Protein AF-A0A834NJ31-F1 (afdb_monomer_lite)

Foldseek 3Di:
DPQQDDDPVLLVVLLVVQLVLLVLLVVLLVQLVVCVVVVDQDPQLGDPVNLVSLLVNLVVLLLCVLPVSSQPVHRQNPPDHDDDDDGSLQSLQSNLQSLVPGPADLVQKDFPVRCPPVVVQKDWQDDPSCVVCPPVVSNPRDPDGIIIGGPPDDSSSVNSSVSSVSSNCSNPPVQCPDPPHQWDWDQDPVRDTGIGGPNPRVPPDDPDDDPPPPPPPPPPPDDDDDDDDDDDDDDDDDDDDDDDDPPPDDPPVVVVVVVVVVVVVVVVVVVVVVVVVVVVVVD

InterPro domains:
  IPR011990 Tetratricopeptide-like helical domain superfamily [SSF48452] (51-181)
  IPR018834 DNA/RNA-binding domain, Est1-type [PF10373] (48-141)
  IPR045153 Est1/Ebs1-like [PTHR15696] (3-276)

Sequence (283 aa):
MEQGYRSEVQERALIVSLQMFSLILERGVSLLKTQLDCGEEPRLVVGEDMQVLLPAIKIWCDWMLCHSTVWNPPPSCTDYRVGPPGDAWSRLATMANLLDKLNYTRTVLIQAKDAEGREDELELVKLPEDTTLAGFTPLMSNPQDPCYVEKTEDMDIAQVCLRISKVLFFGQVFLCGLETPVLKLQKNEMGMSEYVSVVEASSISSPSSPPEQSDSELLVESYSEDEDGPVSTMKRLPSSNDVFDDNGAPLALGEIRSLIERKEELERKQRKQDRHRQRVQVS

Secondary structure (DSSP, 8-state):
--TT---HHHHHHHHHHHHHHHHHHHHHHHHHHHHHHH----TTSS-HHHHHHHHHHHHHHHHHHHTHHHHSS----SS---SSS--HHHHHHHHHHHHHTS---GGG-EEHHHHTT-GGGEEE---HHHHHTTT-GGGTTS-PPPEEEETTS-HHHHHHHHHHHHHHIIIIIIHHHSSS-SEEEEE-TTS-EEEEE-S----------S-----------------------------------TT-----HHHHHHHHHHHHHHHHHHHHHHHHHHHHTT-

Radius of gyration: 31.13 Å; chains: 1; bounding box: 70×56×96 Å

Structure (mmCIF, N/CA/C/O backbone):
data_AF-A0A834NJ31-F1
#
_entry.id   AF-A0A834NJ31-F1
#
loop_
_atom_site.group_PDB
_atom_site.id
_atom_site.type_symbol
_atom_site.label_atom_id
_atom_site.label_alt_id
_atom_site.label_comp_id
_atom_site.label_asym_id
_atom_site.label_entity_id
_atom_site.label_seq_id
_atom_site.pdbx_PDB_ins_code
_atom_site.Cartn_x
_atom_site.Cartn_y
_atom_site.Cartn_z
_atom_site.occupancy
_atom_site.B_iso_or_equiv
_atom_site.auth_seq_id
_atom_site.auth_comp_id
_atom_site.auth_asym_id
_atom_site.auth_atom_id
_atom_site.pdbx_PDB_model_num
ATOM 1 N N . MET A 1 1 ? 27.637 -16.104 -10.830 1.00 42.56 1 MET A N 1
ATOM 2 C CA . MET A 1 1 ? 26.643 -15.094 -11.241 1.00 42.56 1 MET A CA 1
ATOM 3 C C . MET A 1 1 ? 26.908 -13.873 -10.399 1.00 42.56 1 MET A C 1
ATOM 5 O O . MET A 1 1 ? 26.953 -14.016 -9.184 1.00 42.56 1 MET A O 1
ATOM 9 N N . GLU A 1 2 ? 27.177 -12.731 -11.020 1.00 35.88 2 GLU A N 1
ATOM 10 C CA . GLU A 1 2 ? 27.253 -11.464 -10.292 1.00 35.88 2 GLU A CA 1
ATOM 11 C C . GLU A 1 2 ? 25.887 -11.176 -9.652 1.00 35.88 2 GLU A C 1
ATOM 13 O O . GLU A 1 2 ? 24.844 -11.410 -10.269 1.00 35.88 2 GLU A O 1
ATOM 18 N N . GLN A 1 3 ? 25.890 -10.734 -8.394 1.00 44.41 3 GLN A N 1
ATOM 19 C CA . GLN A 1 3 ? 24.687 -10.254 -7.718 1.00 44.41 3 GLN A CA 1
ATOM 20 C C . GLN A 1 3 ? 24.138 -9.056 -8.507 1.00 44.41 3 GLN A C 1
ATOM 22 O O . GLN A 1 3 ? 24.850 -8.075 -8.687 1.00 44.41 3 GLN A O 1
ATOM 27 N N . GLY A 1 4 ? 22.897 -9.146 -8.996 1.00 59.16 4 GLY A N 1
ATOM 28 C CA . GLY A 1 4 ? 22.189 -8.009 -9.603 1.00 59.16 4 GLY A CA 1
ATOM 29 C C . GLY A 1 4 ? 21.731 -8.173 -11.055 1.00 59.16 4 GLY A C 1
ATOM 30 O O . GLY A 1 4 ? 20.982 -7.325 -11.532 1.00 59.16 4 GLY A O 1
ATOM 31 N N . TYR A 1 5 ? 22.094 -9.249 -11.764 1.00 69.75 5 TYR A N 1
ATOM 32 C CA . TYR A 1 5 ? 21.564 -9.484 -13.115 1.00 69.75 5 TYR A CA 1
ATOM 33 C C . TYR A 1 5 ? 20.234 -10.244 -13.078 1.00 69.75 5 TYR A C 1
ATOM 35 O O . TYR A 1 5 ? 20.187 -11.433 -12.758 1.00 69.75 5 TYR A O 1
ATOM 43 N N . ARG A 1 6 ? 19.147 -9.553 -13.442 1.00 86.88 6 ARG A N 1
ATOM 44 C CA . ARG A 1 6 ? 17.842 -10.163 -13.728 1.00 86.88 6 ARG A CA 1
ATOM 45 C C . ARG A 1 6 ? 17.875 -10.833 -15.097 1.00 86.88 6 ARG A C 1
ATOM 47 O O . ARG A 1 6 ? 18.405 -10.276 -16.056 1.00 86.88 6 ARG A O 1
ATOM 54 N N . SER A 1 7 ? 17.286 -12.024 -15.200 1.00 89.94 7 SER A N 1
ATOM 55 C CA . SER A 1 7 ? 17.027 -12.612 -16.520 1.00 89.94 7 SER A CA 1
ATOM 56 C C . SER A 1 7 ? 15.980 -11.784 -17.266 1.00 89.94 7 SER A C 1
ATOM 58 O O . SER A 1 7 ? 15.123 -11.163 -16.643 1.00 89.94 7 SER A O 1
ATOM 60 N N . GLU A 1 8 ? 15.982 -11.822 -18.596 1.00 87.38 8 GLU A N 1
ATOM 61 C CA . GLU A 1 8 ? 14.981 -11.108 -19.398 1.00 87.38 8 GLU A CA 1
ATOM 62 C C . GLU A 1 8 ? 13.540 -11.532 -19.058 1.00 87.38 8 GLU A C 1
ATOM 64 O O . GLU A 1 8 ? 12.625 -10.711 -19.028 1.00 87.38 8 GLU A O 1
ATOM 69 N N . VAL A 1 9 ? 13.331 -12.813 -18.742 1.00 90.19 9 VAL A N 1
ATOM 70 C CA . VAL A 1 9 ? 12.020 -13.324 -18.317 1.00 90.19 9 VAL A CA 1
ATOM 71 C C . VAL A 1 9 ? 11.613 -12.725 -16.972 1.00 90.19 9 VAL A C 1
ATOM 73 O O . VAL A 1 9 ? 10.469 -12.308 -16.811 1.00 90.19 9 VAL A O 1
ATOM 76 N N . GLN A 1 10 ? 12.544 -12.651 -16.019 1.00 90.25 10 GLN A N 1
ATOM 77 C CA . GLN A 1 10 ? 12.306 -12.035 -14.714 1.00 90.25 10 GLN A CA 1
ATOM 78 C C . GLN A 1 10 ? 12.028 -10.534 -14.850 1.00 90.25 10 GLN A C 1
ATOM 80 O O . GLN A 1 10 ? 11.102 -10.033 -14.220 1.00 90.25 10 GLN A O 1
ATOM 85 N N . GLU A 1 11 ? 12.774 -9.841 -15.711 1.00 89.38 11 GLU A N 1
ATOM 86 C CA . GLU A 1 11 ? 12.563 -8.428 -16.024 1.00 89.38 11 GLU A CA 1
ATOM 87 C C . GLU A 1 11 ? 11.145 -8.187 -16.545 1.00 89.38 11 GLU A C 1
ATOM 89 O O . GLU A 1 11 ? 10.385 -7.405 -15.977 1.00 89.38 11 GLU A O 1
ATOM 94 N N . ARG A 1 12 ? 10.739 -8.936 -17.575 1.00 88.31 12 ARG A N 1
ATOM 95 C CA . ARG A 1 12 ? 9.405 -8.820 -18.176 1.00 88.31 12 ARG A CA 1
ATOM 96 C C . ARG A 1 12 ? 8.294 -9.189 -17.194 1.00 88.31 12 ARG A C 1
ATOM 98 O O . ARG A 1 12 ? 7.264 -8.520 -17.168 1.00 88.31 12 ARG A O 1
ATOM 105 N N . ALA A 1 13 ? 8.497 -10.218 -16.369 1.00 91.44 13 ALA A N 1
ATOM 106 C CA . ALA A 1 13 ? 7.535 -10.603 -15.341 1.00 91.44 13 ALA A CA 1
ATOM 107 C C . ALA A 1 13 ? 7.331 -9.479 -14.315 1.00 91.44 13 ALA A C 1
ATOM 109 O O . ALA A 1 13 ? 6.187 -9.168 -13.976 1.00 91.44 13 ALA A O 1
ATOM 110 N N . LEU A 1 14 ? 8.411 -8.827 -13.872 1.00 92.00 14 LEU A N 1
ATOM 111 C CA . LEU A 1 14 ? 8.327 -7.672 -12.977 1.00 92.00 14 LEU A CA 1
ATOM 112 C C . LEU A 1 14 ? 7.610 -6.501 -13.642 1.00 92.00 14 LEU A C 1
ATOM 114 O O . LEU A 1 14 ? 6.724 -5.920 -13.023 1.00 92.00 14 LEU A O 1
ATOM 118 N N . ILE A 1 15 ? 7.932 -6.195 -14.901 1.00 89.69 15 ILE A N 1
ATOM 119 C CA . ILE A 1 15 ? 7.280 -5.118 -15.657 1.00 89.69 15 ILE A CA 1
ATOM 120 C C . ILE A 1 15 ? 5.769 -5.347 -15.717 1.00 89.69 15 ILE A C 1
ATOM 122 O O . ILE A 1 15 ? 5.006 -4.486 -15.289 1.00 89.69 15 ILE A O 1
ATOM 126 N N . VAL A 1 16 ? 5.319 -6.514 -16.188 1.00 90.19 16 VAL A N 1
ATOM 127 C CA . VAL A 1 16 ? 3.882 -6.824 -16.301 1.00 90.19 16 VAL A CA 1
ATOM 128 C C . VAL A 1 16 ? 3.194 -6.748 -14.938 1.00 90.19 16 VAL A C 1
ATOM 130 O O . VAL A 1 16 ? 2.124 -6.154 -14.812 1.00 90.19 16 VAL A O 1
ATOM 133 N N . SER A 1 17 ? 3.828 -7.293 -13.901 1.00 93.00 17 SER A N 1
ATOM 134 C CA . SER A 1 17 ? 3.259 -7.311 -12.554 1.00 93.00 17 SER A CA 1
ATOM 135 C C . SER A 1 17 ? 3.150 -5.902 -11.955 1.00 93.00 17 SER A C 1
ATOM 137 O O . SER A 1 17 ? 2.119 -5.555 -11.380 1.00 93.00 17 SER A O 1
ATOM 139 N N . LEU A 1 18 ? 4.158 -5.049 -12.164 1.00 92.44 18 LEU A N 1
ATOM 140 C CA . LEU A 1 18 ? 4.125 -3.645 -11.752 1.00 92.44 18 LEU A CA 1
ATOM 141 C C . LEU A 1 18 ? 3.127 -2.819 -12.568 1.00 92.44 18 LEU A C 1
ATOM 143 O O . LEU A 1 18 ? 2.535 -1.896 -12.019 1.00 92.44 18 LEU A O 1
ATOM 147 N N . GLN A 1 19 ? 2.886 -3.146 -13.842 1.00 90.25 19 GLN A N 1
ATOM 148 C CA . GLN A 1 19 ? 1.814 -2.515 -14.623 1.00 90.25 19 GLN A CA 1
ATOM 149 C C . GLN A 1 19 ? 0.437 -2.870 -14.047 1.00 90.25 19 GLN A C 1
ATOM 151 O O . GLN A 1 19 ? -0.397 -1.987 -13.859 1.00 90.25 19 GLN A O 1
ATOM 156 N N . MET A 1 20 ? 0.205 -4.134 -13.680 1.00 93.25 20 MET A N 1
ATOM 157 C CA . MET A 1 20 ? -1.037 -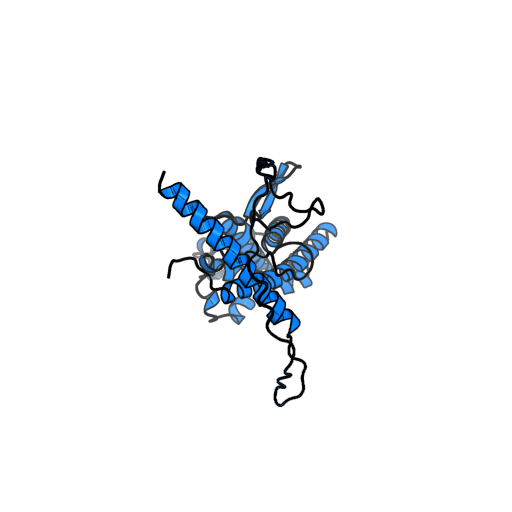4.531 -13.006 1.00 93.25 20 MET A CA 1
ATOM 158 C C . MET A 1 20 ? -1.203 -3.816 -11.662 1.00 93.25 20 MET A C 1
ATOM 160 O O . MET A 1 20 ? -2.274 -3.287 -11.368 1.00 93.25 20 MET A O 1
ATOM 164 N N . PHE A 1 21 ? -0.135 -3.744 -10.865 1.00 95.69 21 PHE A N 1
ATOM 165 C CA . PHE A 1 21 ? -0.148 -3.009 -9.604 1.00 95.69 21 PHE A CA 1
ATOM 166 C C . PHE A 1 21 ? -0.400 -1.507 -9.811 1.00 95.69 21 PHE A C 1
ATOM 168 O O . PHE A 1 21 ? -1.207 -0.913 -9.098 1.00 95.69 21 PHE A O 1
ATOM 175 N N . SER A 1 22 ? 0.205 -0.910 -10.841 1.00 94.00 22 SER A N 1
ATOM 176 C CA . SER A 1 22 ? -0.008 0.483 -11.250 1.00 94.00 22 SER A CA 1
ATOM 177 C C . SER A 1 22 ? -1.487 0.786 -11.511 1.00 94.00 22 SER A C 1
ATOM 179 O O . SER A 1 22 ? -1.981 1.812 -11.050 1.00 94.00 22 SER A O 1
ATOM 181 N N . LEU A 1 23 ? -2.228 -0.121 -12.158 1.00 94.56 23 LEU A N 1
ATOM 182 C CA . LEU A 1 23 ? -3.672 0.037 -12.395 1.00 94.56 23 LEU A CA 1
ATOM 183 C C . LEU A 1 23 ? -4.500 -0.032 -11.101 1.00 94.56 23 LEU A C 1
ATOM 185 O O . LEU A 1 23 ? -5.471 0.709 -10.938 1.00 94.56 23 LEU A O 1
ATOM 189 N N . ILE A 1 24 ? -4.117 -0.894 -10.156 1.00 97.06 24 ILE A N 1
ATOM 190 C CA . ILE A 1 24 ? -4.770 -0.963 -8.838 1.00 97.06 24 ILE A CA 1
ATOM 191 C C . ILE A 1 24 ? -4.544 0.354 -8.080 1.00 97.06 24 ILE A C 1
ATOM 193 O O . ILE A 1 24 ? -5.488 0.941 -7.546 1.00 97.06 24 ILE A O 1
ATOM 197 N N . LEU A 1 25 ? -3.304 0.853 -8.084 1.00 97.38 25 LEU A N 1
ATOM 198 C CA . LEU A 1 25 ? -2.942 2.131 -7.471 1.00 97.38 25 LEU A CA 1
ATOM 199 C C . LEU A 1 25 ? -3.652 3.303 -8.142 1.00 97.38 25 LEU A C 1
ATOM 201 O O . LEU A 1 25 ? -4.108 4.208 -7.453 1.00 97.38 25 LEU A O 1
ATOM 205 N N . GLU A 1 26 ? -3.778 3.288 -9.468 1.00 95.88 26 GLU A N 1
ATOM 206 C CA . GLU A 1 26 ? -4.529 4.288 -10.220 1.00 95.88 26 GLU A CA 1
ATOM 207 C C . GLU A 1 26 ? -5.953 4.427 -9.701 1.00 95.88 26 GLU A C 1
ATOM 209 O O . GLU A 1 26 ? -6.388 5.529 -9.346 1.00 95.88 26 GLU A O 1
ATOM 214 N N . ARG A 1 27 ? -6.672 3.302 -9.645 1.00 97.25 27 ARG A N 1
ATOM 215 C CA . ARG A 1 27 ? -8.052 3.298 -9.179 1.00 97.25 27 ARG A CA 1
ATOM 216 C C . ARG A 1 27 ? -8.123 3.749 -7.725 1.00 97.25 27 ARG A C 1
ATOM 218 O O . ARG A 1 27 ? -8.963 4.587 -7.408 1.00 97.25 27 ARG A O 1
ATOM 225 N N . GLY A 1 28 ? -7.221 3.268 -6.871 1.00 97.81 28 GLY A N 1
ATOM 226 C CA . GLY A 1 28 ? -7.170 3.682 -5.470 1.00 97.81 28 GLY A CA 1
ATOM 227 C C . GLY A 1 28 ? -6.902 5.181 -5.291 1.00 97.81 28 GLY A C 1
ATOM 228 O O . GLY A 1 28 ? -7.585 5.844 -4.518 1.00 97.81 28 GLY A O 1
ATOM 229 N N . VAL A 1 29 ? -5.980 5.759 -6.066 1.00 97.62 29 VAL A N 1
ATOM 230 C CA . VAL A 1 29 ? -5.717 7.209 -6.080 1.00 97.62 29 VAL A CA 1
ATOM 231 C C . VAL A 1 29 ? -6.959 7.987 -6.513 1.00 97.62 29 VAL A C 1
ATOM 233 O O . VAL A 1 29 ? -7.293 8.992 -5.890 1.00 97.62 29 VAL A O 1
ATOM 236 N N . SER A 1 30 ? -7.655 7.539 -7.561 1.00 97.06 30 SER A N 1
ATOM 237 C CA . SER A 1 30 ? -8.891 8.179 -8.029 1.00 97.06 30 SER A CA 1
ATOM 238 C C . SER A 1 30 ? -9.990 8.164 -6.961 1.00 97.06 30 SER A C 1
ATOM 240 O O . SER A 1 30 ? -10.644 9.187 -6.749 1.00 97.06 30 SER A O 1
ATOM 242 N N . LEU A 1 31 ? -10.159 7.041 -6.260 1.00 97.06 31 LEU A N 1
ATOM 243 C CA . LEU A 1 31 ? -11.126 6.898 -5.170 1.00 97.06 31 LEU A CA 1
ATOM 244 C C . LEU A 1 31 ? -10.800 7.826 -3.995 1.00 97.06 31 LEU A C 1
ATOM 246 O O . LEU A 1 31 ? -11.674 8.557 -3.537 1.00 97.06 31 LEU A O 1
ATOM 250 N N . LEU A 1 32 ? -9.539 7.853 -3.555 1.00 96.44 32 LEU A N 1
ATOM 251 C CA . LEU A 1 32 ? -9.096 8.702 -2.445 1.00 96.44 32 LEU A CA 1
ATOM 252 C C . LEU A 1 32 ? -9.226 10.195 -2.761 1.00 96.44 32 LEU A C 1
ATOM 254 O O . LEU A 1 32 ? -9.640 10.962 -1.897 1.00 96.44 32 LEU A O 1
ATOM 258 N N . LYS A 1 33 ? -8.907 10.612 -3.995 1.00 96.19 33 LYS A N 1
ATOM 259 C CA . LYS A 1 33 ? -9.139 11.995 -4.444 1.00 96.19 33 LYS A CA 1
ATOM 260 C C . LYS A 1 33 ? -10.619 12.349 -4.374 1.00 96.19 33 LYS A C 1
ATOM 262 O O . LYS A 1 33 ? -10.967 13.330 -3.737 1.00 96.19 33 LYS A O 1
ATOM 267 N N . THR A 1 34 ? -11.474 11.501 -4.948 1.00 95.56 34 THR A N 1
ATOM 268 C CA . THR A 1 34 ? -12.930 11.711 -4.935 1.00 95.56 34 THR A CA 1
ATOM 269 C C . THR A 1 34 ? -13.452 11.848 -3.505 1.00 95.56 34 THR A C 1
ATOM 271 O O . THR A 1 34 ? -14.193 12.776 -3.215 1.00 95.56 34 THR A O 1
ATOM 274 N N . GLN A 1 35 ? -13.018 10.974 -2.593 1.00 94.19 35 GLN A N 1
ATOM 275 C CA . GLN A 1 35 ? -13.402 11.038 -1.183 1.00 94.19 35 GLN A CA 1
ATOM 276 C C . GLN A 1 35 ? -12.982 12.363 -0.525 1.00 94.19 35 GLN A C 1
ATOM 278 O O . GLN A 1 35 ? -13.800 13.012 0.123 1.00 94.19 35 GLN A O 1
ATOM 283 N N . LEU A 1 36 ? -11.722 12.773 -0.702 1.00 93.38 36 LEU A N 1
ATOM 284 C CA . LEU A 1 36 ? -11.204 14.017 -0.126 1.00 93.38 36 LEU A CA 1
ATOM 285 C C . LEU A 1 36 ? -11.877 15.265 -0.719 1.00 93.38 36 LEU A C 1
ATOM 287 O O . LEU A 1 36 ? -12.075 16.239 0.002 1.00 93.38 36 LEU A O 1
ATOM 291 N N . ASP A 1 37 ? -12.255 15.225 -1.998 1.00 93.69 37 ASP A N 1
ATOM 292 C CA . ASP A 1 37 ? -12.930 16.330 -2.684 1.00 93.69 37 ASP A CA 1
ATOM 293 C C . ASP A 1 37 ? -14.419 16.431 -2.297 1.00 93.69 37 ASP A C 1
ATOM 295 O O . ASP A 1 37 ? -14.951 17.534 -2.168 1.00 93.69 37 ASP A O 1
ATOM 299 N N . CYS A 1 38 ? -15.102 15.296 -2.094 1.00 89.00 38 CYS A N 1
ATOM 300 C CA . CYS A 1 38 ? -16.508 15.255 -1.679 1.00 89.00 38 CYS A CA 1
ATOM 301 C C . CYS A 1 38 ? -16.713 15.665 -0.212 1.00 89.00 38 CYS A C 1
ATOM 303 O O . CYS A 1 38 ? -17.805 16.103 0.145 1.00 89.00 38 CYS A O 1
ATOM 305 N N . GLY A 1 39 ? -15.690 15.519 0.638 1.00 78.44 39 GLY A N 1
ATOM 306 C CA . GLY A 1 39 ? -15.751 15.867 2.062 1.00 78.44 39 GLY A CA 1
ATOM 307 C C . GLY A 1 39 ? -16.654 14.957 2.905 1.00 78.44 39 GLY A C 1
ATOM 308 O O . GLY A 1 39 ? -16.861 15.231 4.085 1.00 78.44 39 GLY A O 1
ATOM 309 N N . GLU A 1 40 ? -17.193 13.884 2.323 1.00 79.00 40 GLU A N 1
ATOM 310 C CA . GLU A 1 40 ? -17.939 12.860 3.051 1.00 79.00 40 GLU A CA 1
ATOM 311 C C . GLU A 1 40 ? -16.961 11.950 3.800 1.00 79.00 40 GLU A C 1
ATOM 313 O O . GLU A 1 40 ? -16.047 11.380 3.200 1.00 79.00 40 GLU A O 1
ATOM 318 N N . GLU A 1 41 ? -17.155 11.800 5.113 1.00 81.06 41 GLU A N 1
ATOM 319 C CA . GLU A 1 41 ? -16.367 10.873 5.927 1.00 81.06 41 GLU A CA 1
ATOM 320 C C . GLU A 1 41 ? -16.965 9.459 5.832 1.00 81.06 41 GLU A C 1
ATOM 322 O O . GLU A 1 41 ? -18.092 9.230 6.287 1.00 81.06 41 GLU A O 1
ATOM 327 N N . PRO A 1 42 ? -16.249 8.482 5.245 1.00 86.69 42 PRO A N 1
ATOM 328 C CA . PRO A 1 42 ? -16.737 7.114 5.179 1.00 86.69 42 PRO A CA 1
ATOM 329 C C . PRO A 1 42 ? -16.780 6.480 6.564 1.00 86.69 42 PRO A C 1
ATOM 331 O O . PRO A 1 42 ? -15.930 6.742 7.414 1.00 86.69 42 PRO A O 1
ATOM 334 N N . ARG A 1 43 ? -17.700 5.528 6.748 1.00 87.12 43 ARG A N 1
ATOM 335 C CA . ARG A 1 43 ? -17.840 4.778 8.005 1.00 87.12 43 ARG A CA 1
ATOM 336 C C . ARG A 1 43 ? -16.538 4.103 8.461 1.00 87.12 43 ARG A C 1
ATOM 338 O O . ARG A 1 43 ? -16.261 4.078 9.652 1.00 87.12 43 ARG A O 1
ATOM 345 N N . LEU A 1 44 ? -15.775 3.530 7.529 1.00 88.75 44 LEU A N 1
ATOM 346 C CA . LEU A 1 44 ? -14.566 2.745 7.807 1.00 88.75 44 LEU A CA 1
ATOM 347 C C . LEU A 1 44 ? -13.314 3.433 7.246 1.00 88.75 44 LEU A C 1
ATOM 349 O O . LEU A 1 44 ? -12.517 2.791 6.568 1.00 88.75 44 LEU A O 1
ATOM 353 N N . VAL A 1 45 ? -13.158 4.742 7.488 1.00 92.44 45 VAL A N 1
ATOM 354 C CA . VAL A 1 45 ? -12.019 5.599 7.071 1.00 92.44 45 VAL A CA 1
ATOM 355 C C . VAL A 1 45 ? -11.910 5.842 5.560 1.00 92.44 45 VAL A C 1
ATOM 357 O O . VAL A 1 45 ? -11.683 6.970 5.121 1.00 92.44 45 VAL A O 1
ATOM 360 N N . VAL A 1 46 ? -12.078 4.802 4.749 1.00 94.62 46 VAL A N 1
ATOM 361 C CA . VAL A 1 46 ? -12.101 4.855 3.287 1.00 94.62 46 VAL A CA 1
ATOM 362 C C . VAL A 1 46 ? -13.415 4.295 2.737 1.00 94.62 46 VAL A C 1
ATOM 364 O O . VAL A 1 46 ? -14.073 3.466 3.371 1.00 94.62 46 VAL A O 1
ATOM 367 N N . GLY A 1 47 ? -13.805 4.743 1.542 1.00 94.44 47 GLY A N 1
ATOM 368 C CA . GLY A 1 47 ? -14.991 4.233 0.844 1.00 94.44 47 GLY A CA 1
ATOM 369 C C . GLY A 1 47 ? -14.915 2.735 0.512 1.00 94.44 47 GLY A C 1
ATOM 370 O O . GLY A 1 47 ? -13.828 2.163 0.425 1.00 94.44 47 GLY A O 1
ATOM 371 N N . GLU A 1 48 ? -16.071 2.103 0.295 1.00 95.25 48 GLU A N 1
ATOM 372 C CA . GLU A 1 48 ? -16.212 0.648 0.091 1.00 95.25 48 GLU A CA 1
ATOM 373 C C . GLU A 1 48 ? -15.318 0.109 -1.037 1.00 95.25 48 GLU A C 1
ATOM 375 O O . GLU A 1 48 ? -14.563 -0.839 -0.831 1.00 95.25 48 GLU A O 1
ATOM 380 N N . ASP A 1 49 ? -15.307 0.768 -2.200 1.00 97.00 49 ASP A N 1
ATOM 381 C CA . ASP A 1 49 ? -14.437 0.396 -3.324 1.00 97.00 49 ASP A CA 1
ATOM 382 C C . ASP A 1 49 ? -12.950 0.388 -2.931 1.00 97.00 49 ASP A C 1
ATOM 384 O O . ASP A 1 49 ? -12.183 -0.472 -3.364 1.00 97.00 49 ASP A O 1
ATOM 388 N N . MET A 1 50 ? -12.517 1.342 -2.102 1.00 96.75 50 MET A N 1
ATOM 389 C CA . MET A 1 50 ? -11.124 1.422 -1.666 1.00 96.75 50 MET A CA 1
ATOM 390 C C . MET A 1 50 ? -10.801 0.317 -0.654 1.00 96.75 50 MET A C 1
ATOM 392 O O . MET A 1 50 ? -9.699 -0.232 -0.687 1.00 96.75 50 MET A O 1
ATOM 396 N N . GLN A 1 51 ? -11.760 -0.065 0.196 1.00 96.31 51 GLN A N 1
ATOM 397 C CA . GLN A 1 51 ? -11.609 -1.201 1.112 1.00 96.31 51 GLN A CA 1
ATOM 398 C C . GLN A 1 51 ? -11.380 -2.516 0.359 1.00 96.31 51 GLN A C 1
ATOM 400 O O . GLN A 1 51 ? -10.624 -3.358 0.836 1.00 96.31 51 GLN A O 1
ATOM 405 N N . VAL A 1 52 ? -11.958 -2.675 -0.838 1.00 97.56 52 VAL A N 1
ATOM 406 C CA . VAL A 1 52 ? -11.718 -3.846 -1.700 1.00 97.56 52 VAL A CA 1
ATOM 407 C C . VAL A 1 52 ? -10.290 -3.860 -2.262 1.00 97.56 52 VAL A C 1
ATOM 409 O O . VAL A 1 52 ? -9.692 -4.926 -2.402 1.00 97.56 52 VAL A O 1
ATOM 412 N N . LEU A 1 53 ? -9.714 -2.693 -2.573 1.00 98.38 53 LEU A N 1
ATOM 413 C CA . LEU A 1 53 ? -8.378 -2.593 -3.181 1.00 98.38 53 LEU A CA 1
ATOM 414 C C . LEU A 1 53 ? -7.232 -2.621 -2.161 1.00 98.38 53 LEU A C 1
ATOM 416 O O . LEU A 1 53 ? -6.150 -3.123 -2.474 1.00 98.38 53 LEU A O 1
ATOM 420 N N . LEU A 1 54 ? -7.449 -2.089 -0.953 1.00 97.88 54 LEU A N 1
ATOM 421 C CA . LEU A 1 54 ? -6.419 -1.972 0.086 1.00 97.88 54 LEU A CA 1
ATOM 422 C C . LEU A 1 54 ? -5.698 -3.293 0.413 1.00 97.88 54 LEU A C 1
ATOM 424 O O . LEU A 1 54 ? -4.469 -3.253 0.490 1.00 97.88 54 LEU A O 1
ATOM 428 N N . PRO A 1 55 ? -6.379 -4.450 0.562 1.00 98.38 55 PRO A N 1
ATOM 429 C CA . PRO A 1 55 ? -5.709 -5.727 0.800 1.00 98.38 55 PRO A CA 1
ATOM 430 C C . PRO A 1 55 ? -4.679 -6.065 -0.283 1.00 98.38 55 PRO A C 1
ATOM 432 O O . PRO A 1 55 ? -3.535 -6.390 0.022 1.00 98.38 55 PRO A O 1
ATOM 435 N N . ALA A 1 56 ? -5.046 -5.923 -1.561 1.00 98.44 56 ALA A N 1
ATOM 436 C CA . ALA A 1 56 ? -4.147 -6.224 -2.674 1.00 98.44 56 ALA A CA 1
ATOM 437 C C . ALA A 1 56 ? -2.948 -5.265 -2.720 1.00 98.44 56 ALA A C 1
ATOM 439 O O . ALA A 1 56 ? -1.823 -5.698 -2.969 1.00 98.44 56 ALA A O 1
ATOM 440 N N . ILE A 1 57 ? -3.177 -3.976 -2.443 1.00 98.62 57 ILE A N 1
ATOM 441 C CA . ILE A 1 57 ? -2.110 -2.968 -2.373 1.00 98.62 57 ILE A CA 1
ATOM 442 C C . ILE A 1 57 ? -1.140 -3.301 -1.240 1.00 98.62 57 ILE A C 1
ATOM 444 O O . ILE A 1 57 ? 0.069 -3.329 -1.454 1.00 98.62 57 ILE A O 1
ATOM 448 N N . LYS A 1 58 ? -1.666 -3.601 -0.049 1.00 97.62 58 LYS A N 1
ATOM 449 C CA . LYS A 1 58 ? -0.879 -3.964 1.132 1.00 97.62 58 LYS A CA 1
ATOM 450 C C . LYS A 1 58 ? -0.015 -5.197 0.873 1.00 97.62 58 LYS A C 1
ATOM 452 O O . LYS A 1 58 ? 1.176 -5.163 1.163 1.00 97.62 58 LYS A O 1
ATOM 457 N N . ILE A 1 59 ? -0.578 -6.254 0.285 1.00 97.69 59 ILE A N 1
ATOM 458 C CA . ILE A 1 59 ? 0.173 -7.478 -0.037 1.00 97.69 59 ILE A CA 1
ATOM 459 C C . ILE A 1 59 ? 1.275 -7.217 -1.071 1.00 97.69 59 ILE A C 1
ATOM 461 O O . ILE A 1 59 ? 2.371 -7.764 -0.951 1.00 97.69 59 ILE A O 1
ATOM 465 N N . TRP A 1 60 ? 1.025 -6.353 -2.059 1.00 97.62 60 TRP A N 1
ATOM 466 C CA . TRP A 1 60 ? 2.071 -5.914 -2.983 1.00 97.62 60 TRP A CA 1
ATOM 467 C C . TRP A 1 60 ? 3.212 -5.204 -2.254 1.00 97.62 60 TRP A C 1
ATOM 469 O O . TRP A 1 60 ? 4.374 -5.549 -2.467 1.00 97.62 60 TRP A O 1
ATOM 479 N N . CYS A 1 61 ? 2.895 -4.275 -1.349 1.00 97.31 61 CYS A N 1
ATOM 480 C CA . CYS A 1 61 ? 3.890 -3.613 -0.506 1.00 97.31 61 CYS A CA 1
ATOM 481 C C . CYS A 1 61 ? 4.693 -4.626 0.327 1.00 97.31 61 CYS A C 1
ATOM 483 O O . CYS A 1 61 ? 5.917 -4.538 0.371 1.00 97.31 61 CYS A O 1
ATOM 485 N N . ASP A 1 62 ? 4.042 -5.626 0.929 1.00 96.38 62 ASP A N 1
ATOM 486 C CA . ASP A 1 62 ? 4.719 -6.675 1.704 1.00 96.38 62 ASP A CA 1
ATOM 487 C C . ASP A 1 62 ? 5.668 -7.527 0.860 1.00 96.38 62 ASP A C 1
ATOM 489 O O . ASP A 1 62 ? 6.783 -7.831 1.292 1.00 96.38 62 ASP A O 1
ATOM 493 N N . TRP A 1 63 ? 5.252 -7.902 -0.351 1.00 96.44 63 TRP A N 1
ATOM 494 C CA . TRP A 1 63 ? 6.120 -8.620 -1.278 1.00 96.44 63 TRP A CA 1
ATOM 495 C C . TRP A 1 63 ? 7.323 -7.756 -1.671 1.00 96.44 63 TRP A C 1
ATOM 497 O O . TRP A 1 63 ? 8.463 -8.218 -1.651 1.00 96.44 63 TRP A O 1
ATOM 507 N N . MET A 1 64 ? 7.105 -6.474 -1.965 1.00 95.38 64 MET A N 1
ATOM 508 C CA . MET A 1 64 ? 8.194 -5.564 -2.314 1.00 95.38 64 MET A CA 1
ATOM 509 C C . MET A 1 64 ? 9.159 -5.343 -1.142 1.00 95.38 64 MET A C 1
ATOM 511 O O . MET A 1 64 ? 10.369 -5.304 -1.363 1.00 95.38 64 MET A O 1
ATOM 515 N N . LEU A 1 65 ? 8.659 -5.277 0.095 1.00 93.94 65 LEU A N 1
ATOM 516 C CA . LEU A 1 65 ? 9.484 -5.247 1.308 1.00 93.94 65 LEU A CA 1
ATOM 517 C C . LEU A 1 65 ? 10.389 -6.483 1.408 1.00 93.94 65 LEU A C 1
ATOM 519 O O . LEU A 1 65 ? 11.582 -6.345 1.668 1.00 93.94 65 LEU A O 1
ATOM 523 N N . CYS A 1 66 ? 9.842 -7.677 1.153 1.00 93.06 66 CYS A N 1
ATOM 524 C CA . CYS A 1 66 ? 10.597 -8.936 1.186 1.00 93.06 66 CYS A CA 1
ATOM 525 C C . CYS A 1 66 ? 11.703 -9.008 0.126 1.00 93.06 66 CYS A C 1
ATOM 527 O O . CYS A 1 66 ? 12.752 -9.603 0.364 1.00 93.06 66 CYS A O 1
ATOM 529 N N . HIS A 1 67 ? 11.440 -8.464 -1.064 1.00 92.62 67 HIS A N 1
ATOM 530 C CA . HIS A 1 67 ? 12.202 -8.768 -2.279 1.00 92.62 67 HIS A CA 1
ATOM 531 C C . HIS A 1 67 ? 12.879 -7.537 -2.875 1.00 92.62 67 HIS A C 1
ATOM 533 O O . HIS A 1 67 ? 12.959 -7.405 -4.093 1.00 92.62 67 HIS A O 1
ATOM 539 N N . SER A 1 68 ? 13.377 -6.624 -2.038 1.00 92.12 68 SER A N 1
ATOM 540 C CA . SER A 1 68 ? 14.006 -5.371 -2.488 1.00 92.12 68 SER A CA 1
ATOM 541 C C . SER A 1 68 ? 15.110 -5.574 -3.525 1.00 92.12 68 SER A C 1
ATOM 543 O O . SER A 1 68 ? 15.153 -4.861 -4.520 1.00 92.12 68 SER A O 1
ATOM 545 N N . THR A 1 69 ? 15.941 -6.602 -3.364 1.00 90.44 69 THR A N 1
ATOM 546 C CA . THR A 1 69 ? 17.018 -6.947 -4.309 1.00 90.44 69 THR A CA 1
ATOM 547 C C . THR A 1 69 ? 16.517 -7.483 -5.651 1.00 90.44 69 THR A C 1
ATOM 549 O O . THR A 1 69 ? 17.281 -7.545 -6.612 1.00 90.44 69 THR A O 1
ATOM 552 N N . VAL A 1 70 ? 15.247 -7.891 -5.734 1.00 91.69 70 VAL A N 1
ATOM 553 C CA . VAL A 1 70 ? 14.631 -8.397 -6.965 1.00 91.69 70 VAL A CA 1
ATOM 554 C C . VAL A 1 70 ? 14.161 -7.254 -7.851 1.00 91.69 70 VAL A C 1
ATOM 556 O O . VAL A 1 70 ? 14.273 -7.362 -9.066 1.00 91.69 70 VAL A O 1
ATOM 559 N N . TRP A 1 71 ? 13.619 -6.181 -7.275 1.00 91.75 71 TRP A N 1
ATOM 560 C CA . TRP A 1 71 ? 13.007 -5.096 -8.044 1.00 91.75 71 TRP A CA 1
ATOM 561 C C . TRP A 1 71 ? 13.745 -3.760 -7.937 1.00 91.75 71 TRP A C 1
ATOM 563 O O . TRP A 1 71 ? 13.391 -2.871 -8.699 1.00 91.75 71 TRP A O 1
ATOM 573 N N . ASN A 1 72 ? 14.720 -3.589 -7.034 1.00 91.38 72 ASN A N 1
ATOM 574 C CA . ASN A 1 72 ? 15.545 -2.381 -6.909 1.00 91.38 72 ASN A CA 1
ATOM 575 C C . ASN A 1 72 ? 16.957 -2.643 -7.484 1.00 91.38 72 ASN A C 1
ATOM 577 O O . ASN A 1 72 ? 17.634 -3.544 -6.983 1.00 91.38 72 ASN A O 1
ATOM 581 N N . PRO A 1 73 ? 17.433 -1.899 -8.505 1.00 89.31 73 PRO A N 1
ATOM 582 C CA . PRO A 1 73 ? 16.792 -0.749 -9.152 1.00 89.31 73 PRO A CA 1
ATOM 583 C C . PRO A 1 73 ? 15.513 -1.131 -9.912 1.00 89.31 73 PRO A C 1
ATOM 585 O O . PRO A 1 73 ? 15.477 -2.221 -10.488 1.00 89.31 73 PRO A O 1
ATOM 588 N N . PRO A 1 74 ? 14.481 -0.259 -9.951 1.00 89.88 74 PRO A N 1
ATOM 589 C CA . PRO A 1 74 ? 13.243 -0.505 -10.692 1.00 89.88 74 PRO A CA 1
ATOM 590 C C . PRO A 1 74 ? 13.483 -1.044 -12.112 1.00 89.88 74 PRO A C 1
ATOM 592 O O . PRO A 1 74 ? 14.421 -0.596 -12.774 1.00 89.88 74 PRO A O 1
ATOM 595 N N . PRO A 1 75 ? 12.670 -1.998 -12.612 1.00 86.94 75 PRO A N 1
ATOM 596 C CA . PRO A 1 75 ? 12.753 -2.424 -14.008 1.00 86.94 75 PRO A CA 1
ATOM 597 C C . PRO A 1 75 ? 12.502 -1.259 -14.965 1.00 86.94 75 PRO A C 1
ATOM 599 O O . PRO A 1 75 ? 11.620 -0.430 -14.716 1.00 86.94 75 PRO A O 1
ATOM 602 N N . SER A 1 76 ? 13.228 -1.220 -16.086 1.00 72.62 76 SER A N 1
ATOM 603 C CA . SER A 1 76 ? 12.996 -0.183 -17.094 1.00 72.62 76 SER A CA 1
ATOM 604 C C . SER A 1 76 ? 11.722 -0.511 -17.887 1.00 72.62 76 SER A C 1
ATOM 606 O O . SER A 1 76 ? 11.576 -1.566 -18.497 1.00 72.62 76 SER A O 1
ATOM 608 N N . CYS A 1 77 ? 10.734 0.385 -17.835 1.00 59.81 77 CYS A N 1
ATOM 609 C CA . CYS A 1 77 ? 9.413 0.182 -18.446 1.00 59.81 77 CYS A CA 1
ATOM 610 C C . CYS A 1 77 ? 9.251 0.990 -19.745 1.00 59.81 77 CYS A C 1
ATOM 612 O O . CYS A 1 77 ? 8.264 1.712 -19.913 1.00 59.81 77 CYS A O 1
ATOM 614 N N . THR A 1 78 ? 10.221 0.930 -20.659 1.00 61.06 78 THR A N 1
ATOM 615 C CA . THR A 1 78 ? 10.141 1.721 -21.901 1.00 61.06 78 THR A CA 1
ATOM 616 C C . THR A 1 78 ? 9.133 1.150 -22.894 1.00 61.06 78 THR A C 1
ATOM 618 O O . THR A 1 78 ? 8.407 1.919 -23.520 1.00 61.06 78 THR A O 1
ATOM 621 N N . ASP A 1 79 ? 9.011 -0.179 -22.967 1.00 61.22 79 ASP A N 1
ATOM 622 C CA . ASP A 1 79 ? 8.372 -0.831 -24.122 1.00 61.22 79 ASP A CA 1
ATOM 623 C C . ASP A 1 79 ? 6.976 -1.412 -23.829 1.00 61.22 79 ASP A C 1
ATOM 625 O O . ASP A 1 79 ? 6.231 -1.738 -24.751 1.00 61.22 79 ASP A O 1
ATOM 629 N N . TYR A 1 80 ? 6.586 -1.522 -22.554 1.00 62.56 80 TYR A N 1
ATOM 630 C CA . TYR A 1 80 ? 5.326 -2.145 -22.132 1.00 62.56 80 TYR A CA 1
ATOM 631 C C . TYR A 1 80 ? 4.522 -1.187 -21.250 1.00 62.56 80 TYR A C 1
ATOM 633 O O . TYR A 1 80 ? 4.687 -1.153 -20.031 1.00 62.56 80 TYR A O 1
ATOM 641 N N . ARG A 1 81 ? 3.642 -0.398 -21.872 1.00 65.81 81 ARG A N 1
ATOM 642 C CA . ARG A 1 81 ? 2.693 0.479 -21.172 1.00 65.81 81 ARG A CA 1
ATOM 643 C C . ARG A 1 81 ? 1.277 -0.036 -21.381 1.00 65.81 81 ARG A C 1
ATOM 645 O O . ARG A 1 81 ? 0.830 -0.158 -22.519 1.00 65.81 81 ARG A O 1
ATOM 652 N N . VAL A 1 82 ? 0.578 -0.333 -20.288 1.00 65.44 82 VAL A N 1
ATOM 653 C CA . VAL A 1 82 ? -0.836 -0.725 -20.312 1.00 65.44 82 VAL A CA 1
ATOM 654 C C . VAL A 1 82 ? -1.618 0.265 -19.460 1.00 65.44 82 VAL A C 1
ATOM 656 O O . VAL A 1 82 ? -1.348 0.412 -18.273 1.00 65.44 82 VAL A O 1
ATOM 659 N N . GLY A 1 83 ? -2.605 0.924 -20.066 1.00 66.81 83 GLY A N 1
ATOM 660 C CA . GLY A 1 83 ? -3.446 1.909 -19.388 1.00 66.81 83 GLY A CA 1
ATOM 661 C C . GLY A 1 83 ? -2.933 3.355 -19.475 1.00 66.81 83 GLY A C 1
ATOM 662 O O . GLY A 1 83 ? -2.089 3.669 -20.318 1.00 66.81 83 GLY A O 1
ATOM 663 N N . PRO A 1 84 ? -3.506 4.260 -18.663 1.00 73.00 84 PRO A N 1
ATOM 664 C CA . PRO A 1 84 ? -3.198 5.690 -18.666 1.00 73.00 84 PRO A CA 1
ATOM 665 C C . PRO A 1 84 ? -1.732 6.007 -18.332 1.00 73.00 84 PRO A C 1
ATOM 667 O O . PRO A 1 84 ? -1.072 5.226 -17.639 1.00 73.00 84 PRO A O 1
ATOM 670 N N . PRO A 1 85 ? -1.210 7.160 -18.797 1.00 77.44 85 PRO A N 1
ATOM 671 C CA . PRO A 1 85 ? 0.172 7.548 -18.543 1.00 77.44 85 PRO A CA 1
ATOM 672 C C . PRO A 1 85 ? 0.461 7.628 -17.039 1.00 77.44 85 PRO A C 1
ATOM 674 O O . PRO A 1 85 ? -0.329 8.169 -16.267 1.00 77.44 85 PRO A O 1
ATOM 677 N N . GLY A 1 86 ? 1.616 7.099 -16.640 1.00 78.88 86 GLY A N 1
ATOM 678 C CA . GLY A 1 86 ? 2.072 7.046 -15.252 1.00 78.88 86 GLY A CA 1
ATOM 679 C C . GLY A 1 86 ? 2.667 5.684 -14.904 1.00 78.88 86 GLY A C 1
ATOM 680 O O . GLY A 1 86 ? 2.403 4.685 -15.572 1.00 78.88 86 GLY A O 1
ATOM 681 N N . ASP A 1 87 ? 3.467 5.644 -13.847 1.00 87.50 87 ASP A N 1
ATOM 682 C CA . ASP A 1 87 ? 4.097 4.424 -13.338 1.00 87.50 87 ASP A CA 1
ATOM 683 C C . ASP A 1 87 ? 3.613 4.098 -11.916 1.00 87.50 87 ASP A C 1
ATOM 685 O O . ASP A 1 87 ? 2.954 4.902 -11.253 1.00 87.50 87 ASP A O 1
ATOM 689 N N . ALA A 1 88 ? 3.938 2.898 -11.433 1.00 92.94 88 ALA A N 1
ATOM 690 C CA . ALA A 1 88 ? 3.556 2.475 -10.089 1.00 92.94 88 ALA A CA 1
ATOM 691 C C . ALA A 1 88 ? 4.160 3.378 -8.995 1.00 92.94 88 ALA A C 1
ATOM 693 O O . ALA A 1 88 ? 3.561 3.547 -7.938 1.00 92.94 88 ALA A O 1
ATOM 694 N N . TRP A 1 89 ? 5.319 3.989 -9.242 1.00 94.69 89 TRP A N 1
ATOM 695 C CA . TRP A 1 89 ? 6.092 4.729 -8.244 1.00 94.69 89 TRP A CA 1
ATOM 696 C C . TRP A 1 89 ? 5.501 6.109 -7.959 1.00 94.69 89 TRP A C 1
ATOM 698 O O . TRP A 1 89 ? 5.257 6.468 -6.810 1.00 94.69 89 TRP A O 1
ATOM 708 N N . SER A 1 90 ? 5.203 6.867 -9.008 1.00 94.44 90 SER A N 1
ATOM 709 C CA . SER A 1 90 ? 4.481 8.141 -8.960 1.00 94.44 90 SER A CA 1
ATOM 710 C C . SER A 1 90 ? 3.076 7.970 -8.378 1.00 94.44 90 SER A C 1
ATOM 712 O O . SER A 1 90 ? 2.625 8.791 -7.570 1.00 94.44 90 SER A O 1
ATOM 714 N N . ARG A 1 91 ? 2.395 6.866 -8.713 1.00 95.75 91 ARG A N 1
ATOM 715 C CA . ARG A 1 91 ? 1.083 6.525 -8.145 1.00 95.75 91 ARG A CA 1
ATOM 716 C C . ARG A 1 91 ? 1.174 6.130 -6.669 1.00 95.75 91 ARG A C 1
ATOM 718 O O . ARG A 1 91 ? 0.345 6.599 -5.895 1.00 95.75 91 ARG A O 1
ATOM 725 N N . LEU A 1 92 ? 2.189 5.366 -6.252 1.00 97.12 92 LEU A N 1
ATOM 726 C CA . LEU A 1 92 ? 2.474 5.078 -4.838 1.00 97.12 92 LEU A CA 1
ATOM 727 C C . LEU A 1 92 ? 2.745 6.355 -4.045 1.00 97.12 92 LEU A C 1
ATOM 729 O O . LEU A 1 92 ? 2.175 6.534 -2.973 1.00 97.12 92 LEU A O 1
ATOM 733 N N . ALA A 1 93 ? 3.566 7.260 -4.583 1.00 97.00 93 ALA A N 1
ATOM 734 C CA . ALA A 1 93 ? 3.856 8.545 -3.955 1.00 97.00 93 ALA A CA 1
ATOM 735 C C . ALA A 1 93 ? 2.571 9.362 -3.750 1.00 97.00 93 ALA A C 1
ATOM 737 O O . ALA A 1 93 ? 2.279 9.831 -2.650 1.00 97.00 93 ALA A O 1
ATOM 738 N N . THR A 1 94 ? 1.745 9.448 -4.798 1.00 97.31 94 THR A N 1
ATOM 739 C CA . THR A 1 94 ? 0.441 10.119 -4.743 1.00 97.31 94 THR A CA 1
ATOM 740 C C . THR A 1 94 ? -0.481 9.464 -3.718 1.00 97.31 94 THR A C 1
ATOM 742 O O . THR A 1 94 ? -1.096 10.162 -2.917 1.00 97.31 94 THR A O 1
ATOM 745 N N . MET A 1 95 ? -0.569 8.134 -3.707 1.00 97.56 95 MET A N 1
ATOM 746 C CA . MET A 1 95 ? -1.385 7.399 -2.745 1.00 97.56 95 MET A CA 1
ATOM 747 C C . MET A 1 95 ? -0.915 7.642 -1.309 1.00 97.56 95 MET A C 1
ATOM 749 O O . MET A 1 95 ? -1.750 7.932 -0.460 1.00 97.56 95 MET A O 1
ATOM 753 N N . ALA A 1 96 ? 0.393 7.603 -1.040 1.00 97.00 96 ALA A N 1
ATOM 754 C CA . ALA A 1 96 ? 0.945 7.896 0.280 1.00 97.00 96 ALA A CA 1
ATOM 755 C C . ALA A 1 96 ? 0.583 9.317 0.741 1.00 97.00 96 ALA A C 1
ATOM 757 O O . ALA A 1 96 ? 0.130 9.493 1.868 1.00 97.00 96 ALA A O 1
ATOM 758 N N . ASN A 1 97 ? 0.691 10.315 -0.144 1.00 97.06 97 ASN A N 1
ATOM 759 C CA . ASN A 1 97 ? 0.279 11.692 0.152 1.00 97.06 97 ASN A CA 1
ATOM 760 C C . ASN A 1 97 ? -1.223 11.817 0.456 1.00 97.06 97 ASN A C 1
ATOM 762 O O . ASN A 1 97 ? -1.613 12.637 1.280 1.00 97.06 97 ASN A O 1
ATOM 766 N N . LEU A 1 98 ? -2.081 11.061 -0.236 1.00 96.69 98 LEU A N 1
ATOM 767 C CA . LEU A 1 98 ? -3.534 11.107 -0.029 1.00 96.69 98 LEU A CA 1
ATOM 768 C C . LEU A 1 98 ? -3.944 10.380 1.254 1.00 96.69 98 LEU A C 1
ATOM 770 O O . LEU A 1 98 ? -4.736 10.911 2.023 1.00 96.69 98 LEU A O 1
ATOM 774 N N . LEU A 1 99 ? -3.375 9.199 1.502 1.00 95.62 99 LEU A N 1
ATOM 775 C CA . LEU A 1 99 ? -3.604 8.427 2.723 1.00 95.62 99 LEU A CA 1
ATOM 776 C C . LEU A 1 99 ? -3.148 9.192 3.973 1.00 95.62 99 LEU A C 1
ATOM 778 O O . LEU A 1 99 ? -3.826 9.140 4.994 1.00 95.62 99 LEU A O 1
ATOM 782 N N . ASP A 1 100 ? -2.044 9.940 3.890 1.00 93.44 100 ASP A N 1
ATOM 783 C CA . ASP A 1 100 ? -1.537 10.751 5.005 1.00 93.44 100 ASP A CA 1
ATOM 784 C C . ASP A 1 100 ? -2.484 11.906 5.382 1.00 93.44 100 ASP A C 1
ATOM 786 O O . ASP A 1 100 ? -2.511 12.320 6.539 1.00 93.44 100 ASP A O 1
ATOM 790 N N . LYS A 1 101 ? -3.297 12.378 4.424 1.00 92.56 101 LYS A N 1
ATOM 791 C CA . LYS A 1 101 ? -4.315 13.426 4.617 1.00 92.56 101 LYS A CA 1
ATOM 792 C C . LYS A 1 101 ? -5.636 12.906 5.177 1.00 92.56 101 LYS A C 1
ATOM 794 O O . LYS A 1 101 ? -6.477 13.719 5.553 1.00 92.56 101 LYS A O 1
ATOM 799 N N . LEU A 1 102 ? -5.854 11.590 5.194 1.00 91.19 102 LEU A N 1
ATOM 800 C CA . LEU A 1 102 ? -7.085 11.031 5.739 1.00 91.19 102 LEU A CA 1
ATOM 801 C C . LEU A 1 102 ? -7.165 11.306 7.241 1.00 91.19 102 LEU A C 1
ATOM 803 O O . LEU A 1 102 ? -6.204 11.104 7.986 1.00 91.19 102 LEU A O 1
ATOM 807 N N . ASN A 1 103 ? -8.346 11.724 7.682 1.00 80.12 103 ASN A N 1
ATOM 808 C CA . ASN A 1 103 ? -8.648 11.910 9.088 1.00 80.12 103 ASN A CA 1
ATOM 809 C C . ASN A 1 103 ? -8.970 10.546 9.712 1.00 80.12 103 ASN A C 1
ATOM 811 O O . ASN A 1 103 ? -10.120 10.118 9.738 1.00 80.12 103 ASN A O 1
ATOM 815 N N . TYR A 1 104 ? -7.941 9.821 10.149 1.00 80.38 104 TYR A N 1
ATOM 816 C CA . TYR A 1 104 ? -8.120 8.571 10.880 1.00 80.38 104 TYR A CA 1
ATOM 817 C C . TYR A 1 104 ? -7.256 8.537 12.129 1.00 80.38 104 TYR A C 1
ATOM 819 O O . TYR A 1 104 ? -6.119 9.020 12.163 1.00 80.38 104 TYR A O 1
ATOM 827 N N . THR A 1 105 ? -7.818 7.952 13.179 1.00 74.19 105 THR A N 1
ATOM 828 C CA . THR A 1 105 ? -7.210 7.912 14.501 1.00 74.19 105 THR A CA 1
ATOM 829 C C . THR A 1 105 ? -6.038 6.934 14.500 1.00 74.19 105 THR A C 1
ATOM 831 O O . THR A 1 105 ? -6.185 5.749 14.790 1.00 74.19 105 THR A O 1
ATOM 834 N N . ARG A 1 106 ? -4.834 7.433 14.187 1.00 70.25 106 ARG A N 1
ATOM 835 C CA . ARG A 1 106 ? -3.583 6.647 14.210 1.00 70.25 106 ARG A CA 1
ATOM 836 C C . ARG A 1 106 ? -3.305 5.998 15.572 1.00 70.25 106 ARG A C 1
ATOM 838 O O . ARG A 1 106 ? -2.540 5.044 15.630 1.00 70.25 106 ARG A O 1
ATOM 845 N N . THR A 1 107 ? -3.928 6.498 16.640 1.00 70.38 107 THR A N 1
ATOM 846 C CA . THR A 1 107 ? -3.811 5.976 18.008 1.00 70.38 107 THR A CA 1
ATOM 847 C C . THR A 1 107 ? -4.700 4.765 18.293 1.00 70.38 107 THR A C 1
ATOM 849 O O . THR A 1 107 ? -4.553 4.186 19.360 1.00 70.38 107 THR A O 1
ATOM 852 N N . VAL A 1 108 ? -5.592 4.363 17.375 1.00 84.94 108 VAL A N 1
ATOM 853 C CA . VAL A 1 108 ? -6.382 3.119 17.518 1.00 84.94 108 VAL A CA 1
ATOM 854 C C . VAL A 1 108 ? -5.459 1.898 17.553 1.00 84.94 108 VAL A C 1
ATOM 856 O O . VAL A 1 108 ? -5.734 0.921 18.238 1.00 84.94 108 VAL A O 1
ATOM 859 N N . LEU A 1 109 ? -4.343 1.954 16.826 1.00 91.62 109 LEU A N 1
ATOM 860 C CA . LEU A 1 109 ? -3.392 0.855 16.737 1.00 91.62 109 LEU A CA 1
ATOM 861 C C . LEU A 1 109 ? -2.339 0.940 17.839 1.00 91.62 109 LEU A C 1
ATOM 863 O O . LEU A 1 109 ? -1.610 1.926 17.950 1.00 91.62 109 LEU A O 1
ATOM 867 N N . ILE A 1 110 ? -2.201 -0.148 18.587 1.00 92.19 110 ILE A N 1
ATOM 868 C CA . ILE A 1 110 ? -1.210 -0.322 19.643 1.00 92.19 110 ILE A CA 1
ATOM 869 C C . ILE A 1 110 ? -0.117 -1.254 19.115 1.00 92.19 110 ILE A C 1
ATOM 871 O O . ILE A 1 110 ? -0.382 -2.373 18.669 1.00 92.19 110 ILE A O 1
ATOM 875 N N . GLN A 1 111 ? 1.126 -0.778 19.113 1.00 90.44 111 GLN A N 1
ATOM 876 C CA . GLN A 1 111 ? 2.277 -1.565 18.663 1.00 90.44 111 GLN A CA 1
ATOM 877 C C . GLN A 1 111 ? 2.666 -2.596 19.725 1.00 90.44 111 GLN A C 1
ATOM 879 O O . GLN A 1 111 ? 2.447 -2.368 20.911 1.00 90.44 111 GLN A O 1
ATOM 884 N N . ALA A 1 112 ? 3.302 -3.701 19.322 1.00 88.00 112 ALA A N 1
ATOM 885 C CA . ALA A 1 112 ? 3.681 -4.781 20.240 1.00 88.00 112 ALA A CA 1
ATOM 886 C C . ALA A 1 112 ? 4.440 -4.303 21.491 1.00 88.00 112 ALA A C 1
ATOM 888 O O . ALA A 1 112 ? 4.098 -4.697 22.601 1.00 88.00 112 ALA A O 1
ATOM 889 N N . LYS A 1 113 ? 5.397 -3.385 21.319 1.00 87.75 113 LYS A N 1
ATOM 890 C CA . LYS A 1 113 ? 6.172 -2.779 22.417 1.00 87.75 113 LYS A CA 1
ATOM 891 C C . LYS A 1 113 ? 5.311 -2.050 23.462 1.00 87.75 113 LYS A C 1
ATOM 893 O O . LYS A 1 113 ? 5.694 -1.969 24.620 1.00 87.75 113 LYS A O 1
ATOM 898 N N . ASP A 1 114 ? 4.168 -1.503 23.047 1.00 88.31 114 ASP A N 1
ATOM 899 C CA . ASP A 1 114 ? 3.265 -0.713 23.891 1.00 88.31 114 ASP A CA 1
ATOM 900 C C . ASP A 1 114 ? 2.129 -1.587 24.470 1.00 88.31 114 ASP A C 1
ATOM 902 O O . ASP A 1 114 ? 1.362 -1.136 25.321 1.00 88.31 114 ASP A O 1
ATOM 906 N N . ALA A 1 115 ? 2.022 -2.841 24.010 1.00 87.06 115 ALA A N 1
ATOM 907 C CA . ALA A 1 115 ? 1.058 -3.840 24.470 1.00 87.06 115 ALA A CA 1
ATOM 908 C C . ALA A 1 115 ? 1.593 -4.717 25.620 1.00 87.06 115 ALA A C 1
ATOM 910 O O . ALA A 1 115 ? 0.813 -5.428 26.260 1.00 87.06 115 ALA A O 1
ATOM 911 N N . GLU A 1 116 ? 2.902 -4.672 25.897 1.00 86.38 116 GLU A N 1
ATOM 912 C CA . GLU A 1 116 ? 3.544 -5.473 26.946 1.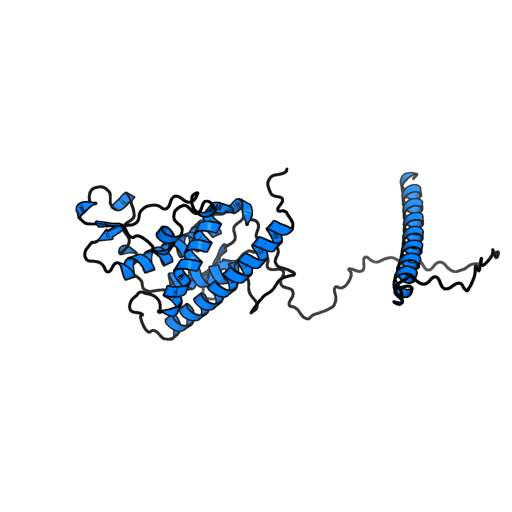00 86.38 116 GLU A CA 1
ATOM 913 C C . GLU A 1 116 ? 2.876 -5.241 28.315 1.00 86.38 116 GLU A C 1
ATOM 915 O O . GLU A 1 116 ? 2.797 -4.119 28.817 1.00 86.38 116 GLU A O 1
ATOM 920 N N . GLY A 1 117 ? 2.374 -6.317 28.930 1.00 84.81 117 GLY A N 1
ATOM 921 C CA . GLY A 1 117 ? 1.703 -6.266 30.236 1.00 84.81 117 GLY A CA 1
ATOM 922 C C . GLY A 1 117 ? 0.228 -5.842 30.214 1.00 84.81 117 GLY A C 1
ATOM 923 O O . GLY A 1 117 ? -0.382 -5.779 31.279 1.00 84.81 117 GLY A O 1
ATOM 924 N N . ARG A 1 118 ? -0.360 -5.589 29.034 1.00 88.50 118 ARG A N 1
ATOM 925 C CA . ARG A 1 118 ? -1.793 -5.267 28.845 1.00 88.50 118 ARG A CA 1
ATOM 926 C C . ARG A 1 118 ? -2.530 -6.271 27.950 1.00 88.50 118 ARG A C 1
ATOM 928 O O . ARG A 1 118 ? -3.616 -5.987 27.459 1.00 88.50 118 ARG A O 1
ATOM 935 N N . GLU A 1 119 ? -1.963 -7.452 27.738 1.00 84.19 119 GLU A N 1
ATOM 936 C CA . GLU A 1 119 ? -2.460 -8.456 26.781 1.00 84.19 119 GLU A CA 1
ATOM 937 C C . GLU A 1 119 ? -3.927 -8.862 27.026 1.00 84.19 119 GLU A C 1
ATOM 939 O O . GLU A 1 119 ? -4.674 -9.077 26.074 1.00 84.19 119 GLU A O 1
ATOM 944 N N . ASP A 1 120 ? -4.376 -8.883 28.286 1.00 87.31 120 ASP A N 1
ATOM 945 C CA . ASP A 1 120 ? -5.760 -9.213 28.657 1.00 87.31 120 ASP A CA 1
ATOM 946 C C . ASP A 1 120 ? -6.781 -8.116 28.304 1.00 87.31 120 ASP A C 1
ATOM 948 O O . ASP A 1 120 ? -7.983 -8.387 28.242 1.00 87.31 120 ASP A O 1
ATOM 952 N N . GLU A 1 121 ? -6.343 -6.882 28.065 1.00 91.12 121 GLU A N 1
ATOM 953 C CA . GLU A 1 121 ? -7.199 -5.736 27.714 1.00 91.12 121 GLU A CA 1
ATOM 954 C C . GLU A 1 121 ? -7.275 -5.508 26.201 1.00 91.12 121 GLU A C 1
ATOM 956 O O . GLU A 1 121 ? -8.126 -4.756 25.720 1.00 91.12 121 GLU A O 1
ATOM 961 N N . LEU A 1 122 ? -6.396 -6.175 25.453 1.00 94.94 122 LEU A N 1
ATOM 962 C CA . LEU A 1 122 ? -6.160 -5.936 24.041 1.00 94.94 122 LEU A CA 1
ATOM 963 C C . LEU A 1 122 ? -6.615 -7.116 23.185 1.00 94.94 122 LEU A C 1
ATOM 965 O O . LEU A 1 122 ? -6.733 -8.256 23.637 1.00 94.94 122 LEU A O 1
ATOM 969 N N . GLU A 1 123 ? -6.871 -6.831 21.916 1.00 95.00 123 GLU A N 1
ATOM 970 C CA . GLU A 1 123 ? -7.146 -7.829 20.895 1.00 95.00 123 GLU A CA 1
ATOM 971 C C . GLU A 1 123 ? -6.156 -7.678 19.738 1.00 95.00 123 GLU A C 1
ATOM 973 O O . GLU A 1 123 ? -5.824 -6.570 19.318 1.00 95.00 123 GLU A O 1
ATOM 978 N N . LEU A 1 124 ? -5.649 -8.805 19.233 1.00 95.12 124 LEU A N 1
ATOM 979 C CA . LEU A 1 124 ? -4.726 -8.825 18.101 1.00 95.12 124 LEU A CA 1
ATOM 980 C C . LEU A 1 124 ? -5.486 -8.547 16.798 1.00 95.12 124 LEU A C 1
ATOM 982 O O . LEU A 1 124 ? -6.374 -9.314 16.419 1.00 95.12 124 LEU A O 1
ATOM 986 N N . VAL A 1 125 ? -5.071 -7.518 16.063 1.00 95.94 125 VAL A N 1
ATOM 987 C CA . VAL A 1 125 ? -5.650 -7.170 14.763 1.00 95.94 125 VAL A CA 1
ATOM 988 C C . VAL A 1 125 ? -5.122 -8.137 13.703 1.00 95.94 125 VAL A C 1
ATOM 990 O O . VAL A 1 125 ? -3.958 -8.081 13.306 1.00 95.94 125 VAL A O 1
ATOM 993 N N . LYS A 1 126 ? -5.984 -9.041 13.228 1.00 95.31 126 LYS A N 1
ATOM 994 C CA . LYS A 1 126 ? -5.658 -9.999 12.161 1.00 95.31 126 LYS A CA 1
ATOM 995 C C . LYS A 1 126 ? -6.259 -9.553 10.839 1.00 95.31 126 LYS A C 1
ATOM 997 O O . LYS A 1 126 ? -7.468 -9.369 10.741 1.00 95.31 126 LYS A O 1
ATOM 1002 N N . LEU A 1 127 ? -5.423 -9.445 9.811 1.00 97.00 127 LEU A N 1
ATOM 1003 C CA . LEU A 1 127 ? -5.881 -9.145 8.460 1.00 97.00 127 LEU A CA 1
ATOM 1004 C C . LEU A 1 127 ? -6.307 -10.440 7.733 1.00 97.00 127 LEU A C 1
ATOM 1006 O O . LEU A 1 127 ? -5.540 -11.413 7.707 1.00 97.00 127 LEU A O 1
ATOM 1010 N N . PRO A 1 128 ? -7.510 -10.485 7.130 1.00 97.25 128 PRO A N 1
ATOM 1011 C CA . PRO A 1 128 ? -7.979 -11.634 6.357 1.00 97.25 128 PRO A CA 1
ATOM 1012 C C . PRO A 1 128 ? -7.038 -12.047 5.219 1.00 97.25 128 PRO A C 1
ATOM 1014 O O . PRO A 1 128 ? -6.830 -13.241 5.001 1.00 97.25 128 PRO A O 1
ATOM 1017 N N . GLU A 1 129 ? -6.438 -11.089 4.512 1.00 97.12 129 GLU A N 1
ATOM 1018 C CA . GLU A 1 129 ? -5.498 -11.358 3.420 1.00 97.12 129 GLU A CA 1
ATOM 1019 C C . GLU A 1 129 ? -4.218 -12.062 3.896 1.00 97.12 129 GLU A C 1
ATOM 1021 O O . GLU A 1 129 ? -3.723 -12.954 3.209 1.00 97.12 129 GLU A O 1
ATOM 1026 N N . ASP A 1 130 ? -3.747 -11.751 5.105 1.00 95.19 130 ASP A N 1
ATOM 1027 C CA . ASP A 1 130 ? -2.556 -12.374 5.698 1.00 95.19 130 ASP A CA 1
ATOM 1028 C C . ASP A 1 130 ? -2.850 -13.807 6.119 1.00 95.19 130 ASP A C 1
ATOM 1030 O O . ASP A 1 130 ? -2.042 -14.710 5.915 1.00 95.19 130 ASP A O 1
ATOM 1034 N N . THR A 1 131 ? -4.050 -14.031 6.656 1.00 94.25 131 THR A N 1
ATOM 1035 C CA . THR A 1 131 ? -4.531 -15.378 6.980 1.00 94.25 131 THR A CA 1
ATOM 1036 C C . THR A 1 131 ? -4.706 -16.208 5.709 1.00 94.25 131 THR A C 1
ATOM 1038 O O . THR A 1 131 ? -4.339 -17.379 5.675 1.00 94.25 131 THR A O 1
ATOM 1041 N N . THR A 1 132 ? -5.231 -15.596 4.646 1.00 96.25 132 THR A N 1
ATOM 1042 C CA . THR A 1 132 ? -5.461 -16.253 3.351 1.00 96.25 132 THR A CA 1
ATOM 1043 C C . THR A 1 132 ? -4.152 -16.660 2.677 1.00 96.25 132 THR A C 1
ATOM 1045 O O . THR A 1 132 ? -4.079 -17.727 2.072 1.00 96.25 132 THR A O 1
ATOM 1048 N N . LEU A 1 133 ? -3.110 -15.833 2.792 1.00 94.44 133 LEU A N 1
ATOM 1049 C CA . LEU A 1 133 ? -1.792 -16.073 2.196 1.00 94.44 133 LEU A CA 1
ATOM 1050 C C . LEU A 1 133 ? -0.795 -16.717 3.172 1.00 94.44 133 LEU A C 1
ATOM 1052 O O . LEU A 1 133 ? 0.400 -16.806 2.874 1.00 94.44 133 LEU A O 1
ATOM 1056 N N . ALA A 1 134 ? -1.265 -17.199 4.323 1.00 92.06 134 ALA A N 1
ATOM 1057 C CA . ALA A 1 134 ? -0.427 -17.884 5.293 1.00 92.06 134 ALA A CA 1
ATOM 1058 C C . ALA A 1 134 ? 0.254 -19.109 4.656 1.00 92.06 134 ALA A C 1
ATOM 1060 O O . ALA A 1 134 ? -0.387 -19.969 4.055 1.00 92.06 134 ALA A O 1
ATOM 1061 N N . GLY A 1 135 ? 1.581 -19.184 4.784 1.00 91.62 135 GLY A N 1
ATOM 1062 C CA . GLY A 1 135 ? 2.396 -20.241 4.175 1.00 91.62 135 GLY A CA 1
ATOM 1063 C C . GLY A 1 135 ? 2.808 -19.984 2.721 1.00 91.62 135 GLY A C 1
ATOM 1064 O O . GLY A 1 135 ? 3.560 -20.782 2.160 1.00 91.62 135 GLY A O 1
ATOM 1065 N N . PHE A 1 136 ? 2.391 -18.872 2.106 1.00 93.94 136 PHE A N 1
ATOM 1066 C CA . PHE A 1 136 ? 2.895 -18.475 0.794 1.00 93.94 136 PHE A CA 1
ATOM 1067 C C . PHE A 1 136 ? 4.344 -17.988 0.912 1.00 93.94 136 PHE A C 1
ATOM 1069 O O . PHE A 1 136 ? 4.609 -16.874 1.361 1.00 93.94 136 PHE A O 1
ATOM 1076 N N . THR A 1 137 ? 5.296 -18.835 0.507 1.00 92.75 137 THR A N 1
ATOM 1077 C CA . THR A 1 137 ? 6.742 -18.632 0.716 1.00 92.75 137 THR A CA 1
ATOM 1078 C C . THR A 1 137 ? 7.259 -17.242 0.323 1.00 92.75 137 THR A C 1
ATOM 1080 O O . THR A 1 137 ? 8.027 -16.682 1.105 1.00 92.75 137 THR A O 1
ATOM 1083 N N . PRO A 1 138 ? 6.831 -16.624 -0.799 1.00 91.62 138 PRO A N 1
ATOM 1084 C CA . PRO A 1 138 ? 7.264 -15.271 -1.149 1.00 91.62 138 PRO A CA 1
ATOM 1085 C C . PRO A 1 138 ? 6.886 -14.174 -0.143 1.00 91.62 138 PRO A C 1
ATOM 1087 O O . PRO A 1 138 ? 7.438 -13.088 -0.236 1.00 91.62 138 PRO A O 1
ATOM 1090 N N . LEU A 1 139 ? 5.976 -14.410 0.803 1.00 91.69 139 LEU A N 1
ATOM 1091 C CA . LEU A 1 139 ? 5.614 -13.442 1.848 1.00 91.69 139 LEU A CA 1
ATOM 1092 C C . LEU A 1 139 ? 6.141 -13.827 3.238 1.00 91.69 139 LEU A C 1
ATOM 1094 O O . LEU A 1 139 ? 6.018 -13.052 4.181 1.00 91.69 139 LEU A O 1
ATOM 1098 N N . MET A 1 140 ? 6.754 -15.006 3.388 1.00 83.38 140 MET A N 1
ATOM 1099 C CA . MET A 1 140 ? 7.183 -15.520 4.696 1.00 83.38 140 MET A CA 1
ATOM 1100 C C . MET A 1 140 ? 8.418 -14.814 5.267 1.00 83.38 140 MET A C 1
ATOM 1102 O O . MET A 1 140 ? 8.676 -14.914 6.463 1.00 83.38 140 MET A O 1
ATOM 1106 N N . SER A 1 141 ? 9.193 -14.119 4.432 1.00 78.50 141 SER A N 1
ATOM 1107 C CA . SER A 1 141 ? 10.419 -13.421 4.839 1.00 78.50 141 SER A CA 1
ATOM 1108 C C . SER A 1 141 ? 10.187 -12.042 5.463 1.00 78.50 141 SER A C 1
ATOM 1110 O O . SER A 1 141 ? 11.156 -11.416 5.878 1.00 78.50 141 SER A O 1
ATOM 1112 N N . ASN A 1 142 ? 8.940 -11.565 5.541 1.00 76.00 142 ASN A N 1
ATOM 1113 C CA . ASN A 1 142 ? 8.589 -10.316 6.218 1.00 76.00 142 ASN A CA 1
ATOM 1114 C C . ASN A 1 142 ? 7.844 -10.631 7.522 1.00 76.00 142 ASN A C 1
ATOM 1116 O O . ASN A 1 142 ? 6.612 -10.719 7.511 1.00 76.00 142 ASN A O 1
ATOM 1120 N N . PRO A 1 143 ? 8.568 -10.870 8.635 1.00 70.12 143 PRO A N 1
ATOM 1121 C CA . PRO A 1 143 ? 7.938 -11.032 9.936 1.00 70.12 143 PRO A CA 1
ATOM 1122 C C . PRO A 1 143 ? 7.200 -9.737 10.279 1.00 70.12 143 PRO A C 1
ATOM 1124 O O . PRO A 1 143 ? 7.804 -8.687 10.473 1.00 70.12 143 PRO A O 1
ATOM 1127 N N . GLN A 1 144 ? 5.873 -9.811 10.306 1.00 77.00 144 GLN A N 1
ATOM 1128 C CA . GLN A 1 144 ? 5.031 -8.669 10.630 1.00 77.00 144 GLN A CA 1
ATOM 1129 C C . GLN A 1 144 ? 4.981 -8.509 12.144 1.00 77.00 144 GLN A C 1
ATOM 1131 O O . GLN A 1 144 ? 4.546 -9.426 12.845 1.00 77.00 144 GLN A O 1
ATOM 1136 N N . ASP A 1 145 ? 5.374 -7.337 12.639 1.00 85.94 145 ASP A N 1
ATOM 1137 C CA . ASP A 1 145 ? 5.184 -7.016 14.050 1.00 85.94 145 ASP A CA 1
ATOM 1138 C C . ASP A 1 145 ? 3.690 -7.087 14.412 1.00 85.94 145 ASP A C 1
ATOM 1140 O O . ASP A 1 145 ? 2.858 -6.526 13.678 1.00 85.94 145 ASP A O 1
ATOM 1144 N N . PRO A 1 146 ? 3.332 -7.767 15.519 1.00 90.94 146 PRO A N 1
ATOM 1145 C CA . PRO A 1 146 ? 1.964 -7.810 16.008 1.00 90.94 146 PRO A CA 1
ATOM 1146 C C . PRO A 1 146 ? 1.427 -6.405 16.283 1.00 90.94 146 PRO A C 1
ATOM 1148 O O . PRO A 1 146 ? 2.128 -5.545 16.822 1.00 90.94 146 PRO A O 1
ATOM 1151 N N . CYS A 1 147 ? 0.159 -6.192 15.947 1.00 93.94 147 CYS A N 1
ATOM 1152 C CA . CYS A 1 147 ? -0.536 -4.942 16.202 1.00 93.94 147 CYS A CA 1
ATOM 1153 C C . CYS A 1 147 ? -1.867 -5.224 16.891 1.00 93.94 147 CYS A C 1
ATOM 1155 O O . CYS A 1 147 ? -2.592 -6.143 16.509 1.00 93.94 147 CYS A O 1
ATOM 1157 N N . TYR A 1 148 ? -2.164 -4.438 17.914 1.00 95.19 148 TYR A N 1
ATOM 1158 C CA . TYR A 1 148 ? -3.272 -4.653 18.824 1.00 95.19 148 TYR A CA 1
ATOM 1159 C C . TYR A 1 148 ? -4.230 -3.469 18.810 1.00 95.19 148 TYR A C 1
ATOM 1161 O O . TYR A 1 148 ? -3.890 -2.376 18.358 1.00 95.19 148 TYR A O 1
ATOM 1169 N N . VAL A 1 149 ? -5.423 -3.696 19.337 1.00 95.69 149 VAL A N 1
ATOM 1170 C CA . VAL A 1 149 ? -6.452 -2.683 19.549 1.00 95.69 149 VAL A CA 1
ATOM 1171 C C . VAL A 1 149 ? -7.121 -2.924 20.904 1.00 95.69 149 VAL A C 1
ATOM 1173 O O . VAL A 1 149 ? -7.104 -4.049 21.410 1.00 95.69 149 VAL A O 1
ATOM 1176 N N . GLU A 1 150 ? -7.686 -1.890 21.526 1.00 94.25 150 GLU A N 1
ATOM 1177 C CA . GLU A 1 150 ? -8.526 -2.077 22.712 1.00 94.25 150 GLU A CA 1
ATOM 1178 C C . GLU A 1 150 ? -9.810 -2.837 22.351 1.00 94.25 150 GLU A C 1
ATOM 1180 O O . GLU A 1 150 ? -10.397 -2.626 21.292 1.00 94.25 150 GLU A O 1
ATOM 1185 N N . LYS A 1 151 ? -10.291 -3.701 23.253 1.00 92.88 151 LYS A N 1
ATOM 1186 C CA . LYS A 1 151 ? -11.488 -4.540 23.024 1.00 92.88 151 LYS A CA 1
ATOM 1187 C C . LYS A 1 151 ? -12.789 -3.764 22.786 1.00 92.88 151 LYS A C 1
ATOM 1189 O O . LYS A 1 151 ? -13.794 -4.355 22.401 1.00 92.88 151 LYS A O 1
ATOM 1194 N N . THR A 1 152 ? -12.806 -2.472 23.093 1.00 92.12 152 THR A N 1
ATOM 1195 C CA . THR A 1 152 ? -13.957 -1.583 22.888 1.00 92.12 152 THR A CA 1
ATOM 1196 C C . THR A 1 152 ? -14.004 -0.965 21.495 1.00 92.12 152 THR A C 1
ATOM 1198 O O . THR A 1 152 ? -15.035 -0.407 21.127 1.00 92.12 152 THR A O 1
ATOM 1201 N N . GLU A 1 153 ? -12.908 -1.030 20.743 1.00 92.88 153 GLU A N 1
ATOM 1202 C CA . GLU A 1 153 ? -12.800 -0.440 19.411 1.00 92.88 153 GLU A CA 1
ATOM 1203 C C . GLU A 1 153 ? -13.430 -1.329 18.334 1.00 92.88 153 GLU A C 1
ATOM 1205 O O . GLU A 1 153 ? -13.563 -2.546 18.479 1.00 92.88 153 GLU A O 1
ATOM 1210 N N . ASP A 1 154 ? -13.792 -0.711 17.211 1.00 93.25 154 ASP A N 1
ATOM 1211 C CA . ASP A 1 154 ? -14.304 -1.427 16.046 1.00 93.25 154 ASP A CA 1
ATOM 1212 C C . ASP A 1 154 ? -13.149 -2.116 15.296 1.00 93.25 154 ASP A C 1
ATOM 1214 O O . ASP A 1 154 ? -12.257 -1.467 14.735 1.00 93.25 154 ASP A O 1
ATOM 1218 N N . MET A 1 155 ? -13.178 -3.450 15.267 1.00 94.75 155 MET A N 1
ATOM 1219 C CA . MET A 1 155 ? -12.166 -4.268 14.599 1.00 94.75 155 MET A CA 1
ATOM 1220 C C . MET A 1 155 ? -12.076 -3.979 13.094 1.00 94.75 155 MET A C 1
ATOM 1222 O O . MET A 1 155 ? -10.977 -4.013 12.538 1.00 94.75 155 MET A O 1
ATOM 1226 N N . ASP A 1 156 ? -13.185 -3.651 12.426 1.00 94.50 156 ASP A N 1
ATOM 1227 C CA . ASP A 1 156 ? -13.172 -3.353 10.990 1.00 94.50 156 ASP A CA 1
ATOM 1228 C C . ASP A 1 156 ? -12.407 -2.049 10.721 1.00 94.50 156 ASP A C 1
ATOM 1230 O O . ASP A 1 156 ? -11.582 -1.976 9.802 1.00 94.50 156 ASP A O 1
ATOM 1234 N N . ILE A 1 157 ? -12.597 -1.041 11.581 1.00 94.06 157 ILE A N 1
ATOM 1235 C CA . ILE A 1 157 ? -11.827 0.210 11.538 1.00 94.06 157 ILE A CA 1
ATOM 1236 C C . ILE A 1 157 ? -10.349 -0.080 11.810 1.00 94.06 157 ILE A C 1
ATOM 1238 O O . ILE A 1 157 ? -9.488 0.375 11.054 1.00 94.06 157 ILE A O 1
ATOM 1242 N N . ALA A 1 158 ? -10.038 -0.873 12.839 1.00 95.06 158 ALA A N 1
ATOM 1243 C CA . ALA A 1 158 ? -8.663 -1.228 13.183 1.00 95.06 158 ALA A CA 1
ATOM 1244 C C . ALA A 1 158 ? -7.941 -1.933 12.022 1.00 95.06 158 ALA A C 1
ATOM 1246 O O . ALA A 1 158 ? -6.803 -1.588 11.694 1.00 95.06 158 ALA A O 1
ATOM 1247 N N . GLN A 1 159 ? -8.605 -2.864 11.332 1.00 95.94 159 GLN A N 1
ATOM 1248 C CA . GLN A 1 159 ? -8.039 -3.532 10.159 1.00 95.94 159 GLN A CA 1
ATOM 1249 C C . GLN A 1 159 ? -7.764 -2.558 9.007 1.00 95.94 159 GLN A C 1
ATOM 1251 O O . GLN A 1 159 ? -6.711 -2.643 8.369 1.00 95.94 159 GLN A O 1
ATOM 1256 N N . VAL A 1 160 ? -8.673 -1.616 8.725 1.00 96.06 160 VAL A N 1
ATOM 1257 C CA . VAL A 1 160 ? -8.437 -0.585 7.699 1.00 96.06 160 VAL A CA 1
ATOM 1258 C C . VAL A 1 160 ? -7.268 0.319 8.094 1.00 96.06 160 VAL A C 1
ATOM 1260 O O . VAL A 1 160 ? -6.357 0.522 7.288 1.00 96.06 160 VAL A O 1
ATOM 1263 N N . CYS A 1 161 ? -7.235 0.794 9.339 1.00 95.56 161 CYS A N 1
ATOM 1264 C CA . CYS A 1 161 ? -6.132 1.588 9.877 1.00 95.56 161 CYS A CA 1
ATOM 1265 C C . CYS A 1 161 ? -4.793 0.852 9.752 1.00 95.56 161 CYS A C 1
ATOM 1267 O O . CYS A 1 161 ? -3.792 1.460 9.367 1.00 95.56 161 CYS A O 1
ATOM 1269 N N . LEU A 1 162 ? -4.766 -0.456 10.033 1.00 95.62 162 LEU A N 1
ATOM 1270 C CA . LEU A 1 162 ? -3.556 -1.270 9.938 1.00 95.62 162 LEU A CA 1
ATOM 1271 C C . LEU A 1 162 ? -3.069 -1.378 8.490 1.00 95.62 162 LEU A C 1
ATOM 1273 O O . LEU A 1 162 ? -1.879 -1.187 8.235 1.00 95.62 162 LEU A O 1
ATOM 1277 N N . ARG A 1 163 ? -3.971 -1.600 7.525 1.00 96.62 163 ARG A N 1
ATOM 1278 C CA . ARG A 1 163 ? -3.617 -1.594 6.093 1.00 96.62 163 ARG A CA 1
ATOM 1279 C C . ARG A 1 163 ? -3.026 -0.254 5.670 1.00 96.62 163 ARG A C 1
ATOM 1281 O O . ARG A 1 163 ? -1.961 -0.234 5.056 1.00 96.62 163 ARG A O 1
ATOM 1288 N N . ILE A 1 164 ? -3.672 0.856 6.034 1.00 96.56 164 ILE A N 1
ATOM 1289 C CA . ILE A 1 164 ? -3.182 2.204 5.716 1.00 96.56 164 ILE A CA 1
ATOM 1290 C C . ILE A 1 164 ? -1.802 2.425 6.343 1.00 96.56 164 ILE A C 1
ATOM 1292 O O . ILE A 1 164 ? -0.882 2.856 5.652 1.00 96.56 164 ILE A O 1
ATOM 1296 N N . SER A 1 165 ? -1.622 2.070 7.618 1.00 95.25 165 SER A N 1
ATOM 1297 C CA . SER A 1 165 ? -0.340 2.192 8.320 1.00 95.25 165 SER A CA 1
ATOM 1298 C C . SER A 1 165 ? 0.782 1.416 7.623 1.00 95.25 165 SER A C 1
ATOM 1300 O O . SER A 1 165 ? 1.864 1.967 7.426 1.00 95.25 165 SER A O 1
ATOM 1302 N N . LYS A 1 166 ? 0.527 0.178 7.179 1.00 95.25 166 LYS A N 1
ATOM 1303 C CA . LYS A 1 166 ? 1.510 -0.644 6.450 1.00 95.25 166 LYS A CA 1
ATOM 1304 C C . LYS A 1 166 ? 1.859 -0.047 5.081 1.00 95.25 166 LYS A C 1
ATOM 1306 O O . LYS A 1 166 ? 3.036 0.011 4.726 1.00 95.25 166 LYS A O 1
ATOM 1311 N N . VAL A 1 167 ? 0.869 0.451 4.335 1.00 97.19 167 VAL A N 1
ATOM 1312 C CA . VAL A 1 167 ? 1.097 1.120 3.038 1.00 97.19 167 VAL A CA 1
ATOM 1313 C C . VAL A 1 167 ? 1.890 2.419 3.217 1.00 97.19 167 VAL A C 1
ATOM 1315 O O . VAL A 1 167 ? 2.831 2.672 2.463 1.00 97.19 167 VAL A O 1
ATOM 1318 N N . LEU A 1 168 ? 1.565 3.220 4.236 1.00 96.44 168 LEU A N 1
ATOM 1319 C CA . LEU A 1 168 ? 2.309 4.435 4.566 1.00 96.44 168 LEU A CA 1
ATOM 1320 C C . LEU A 1 168 ? 3.738 4.122 5.006 1.00 96.44 168 LEU A C 1
ATOM 1322 O O . LEU A 1 168 ? 4.659 4.767 4.522 1.00 96.44 168 LEU A O 1
ATOM 1326 N N . PHE A 1 169 ? 3.950 3.113 5.854 1.00 95.56 169 PHE A N 1
ATOM 1327 C CA . PHE A 1 169 ? 5.294 2.675 6.232 1.00 95.56 169 PHE A CA 1
ATOM 1328 C C . PHE A 1 169 ? 6.126 2.307 4.998 1.00 95.56 169 PHE A C 1
ATOM 1330 O O . PHE A 1 169 ? 7.251 2.785 4.844 1.00 95.56 169 PHE A O 1
ATOM 1337 N N . PHE A 1 170 ? 5.554 1.518 4.084 1.00 97.06 170 PHE A N 1
ATOM 1338 C CA . PHE A 1 170 ? 6.232 1.148 2.848 1.00 97.06 170 PHE A CA 1
ATOM 1339 C C . PHE A 1 170 ? 6.629 2.377 2.018 1.00 97.06 170 PHE A C 1
ATOM 1341 O O . PHE A 1 170 ? 7.793 2.524 1.652 1.00 97.06 170 PHE A O 1
ATOM 1348 N N . GLY A 1 171 ? 5.690 3.289 1.755 1.00 96.50 171 GLY A N 1
ATOM 1349 C CA . GLY A 1 171 ? 5.955 4.471 0.931 1.00 96.50 171 GLY A CA 1
ATOM 1350 C C . GLY A 1 171 ? 6.869 5.502 1.601 1.00 96.50 171 GLY A C 1
ATOM 1351 O O . GLY A 1 171 ? 7.836 5.962 1.002 1.00 96.50 171 GLY A O 1
ATOM 1352 N N . GLN A 1 172 ? 6.568 5.876 2.841 1.00 95.31 172 GLN A N 1
ATOM 1353 C CA . GLN A 1 172 ? 7.201 7.003 3.526 1.00 95.31 172 GLN A CA 1
ATOM 1354 C C . GLN A 1 172 ? 8.543 6.634 4.158 1.00 95.31 172 GLN A C 1
ATOM 1356 O O . GLN A 1 172 ? 9.474 7.435 4.116 1.00 95.31 172 GLN A O 1
ATOM 1361 N N . VAL A 1 173 ? 8.646 5.438 4.745 1.00 95.50 173 VAL A N 1
ATOM 1362 C CA . VAL A 1 173 ? 9.839 5.009 5.486 1.00 95.50 173 VAL A CA 1
ATOM 1363 C C . VAL A 1 173 ? 10.720 4.147 4.601 1.00 95.50 173 VAL A C 1
ATOM 1365 O O . VAL A 1 173 ? 11.883 4.475 4.380 1.00 95.50 173 VAL A O 1
ATOM 1368 N N . PHE A 1 174 ? 10.171 3.059 4.064 1.00 96.44 174 PHE A N 1
ATOM 1369 C CA . PHE A 1 174 ? 10.982 2.072 3.369 1.00 96.44 174 PHE A CA 1
ATOM 1370 C C . PHE A 1 174 ? 11.478 2.573 2.008 1.00 96.44 174 PHE A C 1
ATOM 1372 O O . PHE A 1 174 ? 12.685 2.633 1.805 1.00 96.44 174 PHE A O 1
ATOM 1379 N N . LEU A 1 175 ? 10.595 3.007 1.098 1.00 96.44 175 LEU A N 1
ATOM 1380 C CA . LEU A 1 175 ? 10.999 3.459 -0.245 1.00 96.44 175 LEU A CA 1
ATOM 1381 C C . LEU A 1 175 ? 11.885 4.717 -0.240 1.00 96.44 175 LEU A C 1
ATOM 1383 O O . LEU A 1 175 ? 12.676 4.904 -1.169 1.00 96.44 175 LEU A O 1
ATOM 1387 N N . CYS A 1 176 ? 11.766 5.560 0.788 1.00 95.69 176 CYS A N 1
ATOM 1388 C CA . CYS A 1 176 ? 12.650 6.707 1.009 1.00 95.69 176 CYS A CA 1
ATOM 1389 C C . CYS A 1 176 ? 13.991 6.313 1.650 1.00 95.69 176 CYS A C 1
ATOM 1391 O O . CYS A 1 176 ? 14.977 7.023 1.476 1.00 95.69 176 CYS A O 1
ATOM 1393 N N . GLY A 1 177 ? 14.021 5.219 2.418 1.00 94.31 177 GLY A N 1
ATOM 1394 C CA . GLY A 1 177 ? 15.176 4.763 3.197 1.00 94.31 177 GLY A CA 1
ATOM 1395 C C . GLY A 1 177 ? 16.074 3.743 2.493 1.00 94.31 177 GLY A C 1
ATOM 1396 O O . GLY A 1 177 ? 17.035 3.269 3.095 1.00 94.31 177 GLY A O 1
ATOM 1397 N N . LEU A 1 178 ? 15.770 3.377 1.245 1.00 92.31 178 LEU A N 1
ATOM 1398 C CA . LEU A 1 178 ? 16.624 2.504 0.437 1.00 92.31 178 LEU A CA 1
ATOM 1399 C C . LEU A 1 178 ? 17.952 3.191 0.103 1.00 92.31 178 LEU A C 1
ATOM 1401 O O . LEU A 1 178 ? 17.997 4.402 -0.095 1.00 92.31 178 LEU A O 1
ATOM 1405 N N . GLU A 1 179 ? 19.014 2.395 -0.046 1.00 88.19 179 GLU A N 1
ATOM 1406 C CA . GLU A 1 179 ? 20.329 2.883 -0.489 1.00 88.19 179 GLU A CA 1
ATOM 1407 C C . GLU A 1 179 ? 20.233 3.632 -1.827 1.00 88.19 179 GLU A C 1
ATOM 1409 O O . GLU A 1 179 ? 20.769 4.728 -1.972 1.00 88.19 179 GLU A O 1
ATOM 1414 N N . THR A 1 180 ? 19.486 3.067 -2.781 1.00 87.31 180 THR A N 1
ATOM 1415 C CA . THR A 1 180 ? 18.979 3.795 -3.951 1.00 87.31 180 THR A CA 1
ATOM 1416 C C . THR A 1 180 ? 17.501 4.110 -3.708 1.00 87.31 180 THR A C 1
ATOM 1418 O O . THR A 1 180 ? 16.673 3.197 -3.828 1.00 87.31 180 THR A O 1
ATOM 1421 N N . PRO A 1 181 ? 17.158 5.351 -3.311 1.00 91.12 181 PRO A N 1
ATOM 1422 C CA . PRO A 1 181 ? 15.791 5.715 -2.967 1.00 91.12 181 PRO A CA 1
ATOM 1423 C C . PRO A 1 181 ? 14.893 5.698 -4.202 1.00 91.12 181 PRO A C 1
ATOM 1425 O O .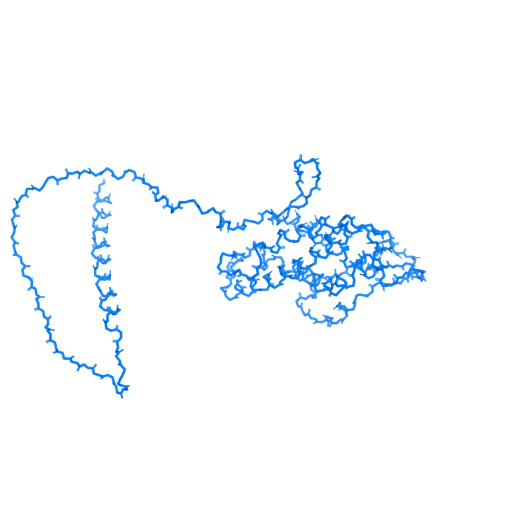 PRO A 1 181 ? 15.313 6.035 -5.306 1.00 91.12 181 PRO A O 1
ATOM 1428 N N . VAL A 1 182 ? 13.633 5.330 -3.992 1.00 94.94 182 VAL A N 1
ATOM 1429 C CA . VAL A 1 182 ? 12.595 5.302 -5.038 1.00 94.94 182 VAL A CA 1
ATOM 1430 C C . VAL A 1 182 ? 11.646 6.482 -4.905 1.00 94.94 182 VAL A C 1
ATOM 1432 O O . VAL A 1 182 ? 11.179 7.026 -5.911 1.00 94.94 182 VAL A O 1
ATOM 1435 N N . LEU A 1 183 ? 11.383 6.892 -3.664 1.00 96.38 183 LEU A N 1
ATOM 1436 C CA . LEU A 1 183 ? 10.619 8.083 -3.325 1.00 96.38 183 LEU A CA 1
ATOM 1437 C C . LEU A 1 183 ? 11.503 9.064 -2.552 1.00 96.38 183 LEU A C 1
ATOM 1439 O O . LEU A 1 183 ? 12.456 8.672 -1.882 1.00 96.38 183 LEU A O 1
ATOM 1443 N N . LYS A 1 184 ? 11.161 10.349 -2.622 1.00 96.06 184 LYS A N 1
ATOM 1444 C CA . LYS A 1 184 ? 11.739 11.393 -1.771 1.00 96.06 184 LYS A CA 1
ATOM 1445 C C . LYS A 1 184 ? 10.651 12.334 -1.279 1.00 96.06 184 LYS A C 1
ATOM 1447 O O . LYS A 1 184 ? 9.674 12.571 -1.986 1.00 96.06 184 LYS A O 1
ATOM 1452 N N . LEU A 1 185 ? 10.860 12.922 -0.106 1.00 96.19 185 LEU A N 1
ATOM 1453 C CA . LEU A 1 185 ? 10.055 14.041 0.370 1.00 96.19 185 LEU A CA 1
ATOM 1454 C C . LEU A 1 185 ? 10.603 15.344 -0.226 1.00 96.19 185 LEU A C 1
ATOM 1456 O O . LEU A 1 185 ? 11.776 15.673 -0.043 1.00 96.19 185 LEU A O 1
ATOM 1460 N N . GLN A 1 186 ? 9.766 16.091 -0.936 1.00 94.50 186 GLN A N 1
ATOM 1461 C CA . GLN A 1 186 ? 10.115 17.359 -1.570 1.00 94.50 186 GLN A CA 1
ATOM 1462 C C . GLN A 1 186 ? 9.082 18.429 -1.208 1.00 94.50 186 GLN A C 1
ATOM 1464 O O . GLN A 1 186 ? 7.919 18.121 -0.985 1.00 94.50 186 GLN A O 1
ATOM 1469 N N . LYS A 1 187 ? 9.489 19.701 -1.143 1.00 93.56 187 LYS A N 1
ATOM 1470 C CA . LYS A 1 187 ? 8.536 20.813 -1.034 1.00 93.56 187 LYS A CA 1
ATOM 1471 C C . LYS A 1 187 ? 8.017 21.196 -2.414 1.00 93.56 187 LYS A C 1
ATOM 1473 O O . LYS A 1 187 ? 8.823 21.429 -3.315 1.00 93.56 187 LYS A O 1
ATOM 1478 N N . ASN A 1 188 ? 6.702 21.290 -2.553 1.00 89.44 188 ASN A N 1
ATOM 1479 C CA . ASN A 1 188 ? 6.068 21.790 -3.766 1.00 89.44 188 ASN A CA 1
ATOM 1480 C C . ASN A 1 188 ? 6.120 23.324 -3.851 1.00 89.44 188 ASN A C 1
ATOM 1482 O O . ASN A 1 188 ? 6.613 24.000 -2.945 1.00 89.44 188 ASN A O 1
ATOM 1486 N N . GLU A 1 189 ? 5.596 23.882 -4.944 1.00 88.44 189 GLU A N 1
ATOM 1487 C CA . GLU A 1 189 ? 5.580 25.331 -5.210 1.00 88.44 189 GLU A CA 1
ATOM 1488 C C . GLU A 1 189 ? 4.852 26.138 -4.121 1.00 88.44 189 GLU A C 1
ATOM 1490 O O . GLU A 1 189 ? 5.178 27.297 -3.876 1.00 88.44 189 GLU A O 1
ATOM 1495 N N . MET A 1 190 ? 3.909 25.509 -3.412 1.00 88.38 190 MET A N 1
ATOM 1496 C CA . MET A 1 190 ? 3.176 26.098 -2.287 1.00 88.38 190 MET A CA 1
ATOM 1497 C C . MET A 1 190 ? 3.898 25.924 -0.938 1.00 88.38 190 MET A C 1
ATOM 1499 O O . MET A 1 190 ? 3.360 26.284 0.107 1.00 88.38 190 MET A O 1
ATOM 1503 N N . GLY A 1 191 ? 5.108 25.358 -0.932 1.00 89.06 191 GLY A N 1
ATOM 1504 C CA . GLY A 1 191 ? 5.921 25.128 0.263 1.00 89.06 191 GLY A CA 1
ATOM 1505 C C . GLY A 1 191 ? 5.497 23.926 1.114 1.00 89.06 191 GLY A C 1
ATOM 1506 O O . GLY A 1 191 ? 6.100 23.700 2.166 1.00 89.06 191 GLY A O 1
ATOM 1507 N N . MET A 1 192 ? 4.504 23.147 0.673 1.00 90.38 192 MET A N 1
ATOM 1508 C CA . MET A 1 192 ? 4.048 21.940 1.364 1.00 90.38 192 MET A CA 1
ATOM 1509 C C . MET A 1 192 ? 4.934 20.748 1.003 1.00 90.38 192 MET A C 1
ATOM 1511 O O . MET A 1 192 ? 5.277 20.556 -0.162 1.00 90.38 192 MET A O 1
ATOM 1515 N N . SER A 1 193 ? 5.301 19.947 2.001 1.00 94.25 193 SER A N 1
ATOM 1516 C CA . SER A 1 193 ? 6.058 18.713 1.784 1.00 94.25 193 SER A CA 1
ATOM 1517 C C . SER A 1 193 ? 5.164 17.633 1.173 1.00 94.25 193 SER A C 1
ATOM 1519 O O . SER A 1 193 ? 4.085 17.359 1.692 1.00 94.25 193 SER A O 1
ATOM 1521 N N . GLU A 1 194 ? 5.630 16.998 0.106 1.00 95.94 194 GLU A N 1
ATOM 1522 C CA . GLU A 1 194 ? 4.967 15.891 -0.573 1.00 95.94 194 GLU A CA 1
ATOM 1523 C C . GLU A 1 194 ? 5.982 14.833 -1.012 1.00 95.94 194 GLU A C 1
ATOM 1525 O O . GLU A 1 194 ? 7.130 15.135 -1.350 1.00 95.94 194 GLU A O 1
ATOM 1530 N N . TYR A 1 195 ? 5.567 13.572 -0.988 1.00 96.75 195 TYR A N 1
ATOM 1531 C CA . TYR A 1 195 ? 6.360 12.480 -1.531 1.00 96.75 195 TYR A CA 1
ATOM 1532 C C . TYR A 1 195 ? 6.259 12.479 -3.058 1.00 96.75 195 TYR A C 1
ATOM 1534 O O . TYR A 1 195 ? 5.158 12.547 -3.608 1.00 96.75 195 TYR A O 1
ATOM 1542 N N . VAL A 1 196 ? 7.399 12.360 -3.737 1.00 95.75 196 VAL A N 1
ATOM 1543 C CA . VAL A 1 196 ? 7.500 12.259 -5.200 1.00 95.75 196 VAL A CA 1
ATOM 1544 C C . VAL A 1 196 ? 8.402 11.093 -5.590 1.00 95.75 196 VAL A C 1
ATOM 1546 O O . VAL A 1 196 ? 9.318 10.732 -4.849 1.00 95.75 196 VAL A O 1
ATOM 1549 N N . SER A 1 197 ? 8.155 10.501 -6.759 1.00 94.94 197 SER A N 1
ATOM 1550 C CA . SER A 1 197 ? 9.041 9.470 -7.303 1.00 94.94 197 SER A CA 1
ATOM 1551 C C . SER A 1 197 ? 10.334 10.084 -7.840 1.00 94.94 197 SER A C 1
ATOM 1553 O O . SER A 1 197 ? 10.317 11.166 -8.425 1.00 94.94 197 SER A O 1
ATOM 1555 N N . VAL A 1 198 ? 11.449 9.383 -7.638 1.00 93.31 198 VAL A N 1
ATOM 1556 C CA . VAL A 1 198 ? 12.747 9.684 -8.267 1.00 93.31 198 VAL A CA 1
ATOM 1557 C C . VAL A 1 198 ? 13.139 8.652 -9.317 1.00 93.31 198 VAL A C 1
ATOM 1559 O O . VAL A 1 198 ? 14.244 8.705 -9.849 1.00 93.31 198 VAL A O 1
ATOM 1562 N N . VAL A 1 199 ? 12.251 7.701 -9.610 1.00 88.62 199 VAL A N 1
ATOM 1563 C CA . VAL A 1 199 ? 12.491 6.727 -10.667 1.00 88.62 199 VAL A CA 1
ATOM 1564 C C . VAL A 1 199 ? 12.419 7.465 -11.991 1.00 88.62 199 VAL A C 1
ATOM 1566 O O . VAL A 1 199 ? 11.408 8.091 -12.306 1.00 88.62 199 VAL A O 1
ATOM 1569 N N . GLU A 1 200 ? 13.497 7.398 -12.765 1.00 73.94 200 GLU A N 1
ATOM 1570 C CA . GLU A 1 200 ? 13.535 7.945 -14.113 1.00 73.94 200 GLU A CA 1
ATOM 1571 C C . GLU A 1 200 ? 12.625 7.106 -15.014 1.00 73.94 200 GLU A C 1
ATOM 1573 O O . GLU A 1 200 ? 13.043 6.162 -15.685 1.00 73.94 200 GLU A O 1
ATOM 1578 N N . ALA A 1 201 ? 11.336 7.439 -15.032 1.00 58.09 201 ALA A N 1
ATOM 1579 C CA . ALA A 1 201 ? 10.480 7.030 -16.124 1.00 58.09 201 ALA A CA 1
ATOM 1580 C C . ALA A 1 201 ? 11.048 7.701 -17.368 1.00 58.09 201 ALA A C 1
ATOM 1582 O O . ALA A 1 201 ? 11.072 8.928 -17.442 1.00 58.09 201 ALA A O 1
ATOM 1583 N N . SER A 1 202 ? 11.524 6.920 -18.336 1.00 45.03 202 SER A N 1
ATOM 1584 C CA . SER A 1 202 ? 11.936 7.449 -19.632 1.00 45.03 202 SER A CA 1
ATOM 1585 C C . SER A 1 202 ? 10.732 8.169 -20.243 1.00 45.03 202 SER A C 1
ATOM 1587 O O . SER A 1 202 ? 9.809 7.567 -20.805 1.00 45.03 202 SER A O 1
ATOM 1589 N N . SER A 1 203 ? 10.680 9.477 -20.032 1.00 40.44 203 SER A N 1
ATOM 1590 C CA . SER A 1 203 ? 9.630 10.361 -20.488 1.00 40.44 203 SER A CA 1
ATOM 1591 C C . SER A 1 203 ? 9.844 10.581 -21.974 1.00 40.44 203 SER A C 1
ATOM 1593 O O . SER A 1 203 ? 10.420 11.576 -22.399 1.00 40.44 203 SER A O 1
ATOM 1595 N N . ILE A 1 204 ? 9.379 9.635 -22.786 1.00 45.22 204 ILE A N 1
ATOM 1596 C CA . ILE A 1 204 ? 9.112 9.901 -24.196 1.00 45.22 204 ILE A CA 1
ATOM 1597 C C . ILE A 1 204 ? 7.783 10.654 -24.247 1.00 45.22 204 ILE A C 1
ATOM 1599 O O . ILE A 1 204 ? 6.723 10.066 -24.447 1.00 45.22 204 ILE A O 1
ATOM 1603 N N . SER A 1 205 ? 7.843 11.960 -23.996 1.00 33.81 205 SER A N 1
ATOM 1604 C CA . SER A 1 205 ? 6.853 12.916 -24.487 1.00 33.81 205 SER A CA 1
ATOM 1605 C C . SER A 1 205 ? 7.399 14.341 -24.413 1.00 33.81 205 SER A C 1
ATOM 1607 O O . SER A 1 205 ? 7.009 15.126 -23.553 1.00 33.81 205 SER A O 1
ATOM 1609 N N . SER A 1 206 ? 8.240 14.676 -25.386 1.00 28.80 206 SER A N 1
ATOM 1610 C CA . SER A 1 206 ? 8.008 15.882 -26.180 1.00 28.80 206 SER A CA 1
ATOM 1611 C C . SER A 1 206 ? 7.819 15.418 -27.628 1.00 28.80 206 SER A C 1
ATOM 1613 O O . SER A 1 206 ? 8.698 14.718 -28.134 1.00 28.80 206 SER A O 1
ATOM 1615 N N . PRO A 1 207 ? 6.728 15.759 -28.342 1.00 45.91 207 PRO A N 1
ATOM 1616 C CA . PRO A 1 207 ? 6.740 15.734 -29.795 1.00 45.91 207 PRO A CA 1
ATOM 1617 C C . PRO A 1 207 ? 7.468 17.002 -30.248 1.00 45.91 207 PRO A C 1
ATOM 1619 O O . PRO A 1 207 ? 6.860 17.975 -30.681 1.00 45.91 207 PRO A O 1
ATOM 1622 N N . SER A 1 208 ? 8.782 17.029 -30.070 1.00 35.72 208 SER A N 1
ATOM 1623 C CA . SER A 1 208 ? 9.618 18.099 -30.594 1.00 35.72 208 SER A CA 1
ATOM 1624 C C . SER A 1 208 ? 10.935 17.494 -31.045 1.00 35.72 208 SER A C 1
ATOM 1626 O O . SER A 1 208 ? 11.803 17.196 -30.229 1.00 35.72 208 SER A O 1
ATOM 1628 N N . SER A 1 209 ? 11.004 17.346 -32.366 1.00 34.81 209 SER A N 1
ATOM 1629 C CA . SER A 1 209 ? 12.173 17.039 -33.184 1.00 34.81 209 SER A CA 1
ATOM 1630 C C . SER A 1 209 ? 12.630 15.570 -33.198 1.00 34.81 209 SER A C 1
ATOM 1632 O O . SER A 1 209 ? 12.697 14.924 -32.152 1.00 34.81 209 SER A O 1
ATOM 1634 N N . PRO A 1 210 ? 12.961 15.016 -34.386 1.00 37.12 210 PRO A N 1
ATOM 1635 C CA . PRO A 1 210 ? 13.783 13.812 -34.470 1.00 37.12 210 PRO A CA 1
ATOM 1636 C C . PRO A 1 210 ? 15.079 14.044 -33.684 1.00 37.12 210 PRO A C 1
ATOM 1638 O O . PRO A 1 210 ? 15.489 15.201 -33.560 1.00 37.12 210 PRO A O 1
ATOM 1641 N N . PRO A 1 211 ? 15.747 12.992 -33.182 1.00 35.97 211 PRO A N 1
ATOM 1642 C CA . PRO A 1 211 ? 17.065 13.158 -32.595 1.00 35.97 211 PRO A CA 1
ATOM 1643 C C . PRO A 1 211 ? 17.958 13.824 -33.641 1.00 35.97 211 PRO A C 1
ATOM 1645 O O . PRO A 1 211 ? 18.262 13.221 -34.673 1.00 35.97 211 PRO A O 1
ATOM 1648 N N . GLU A 1 212 ? 18.339 15.076 -33.388 1.00 38.53 212 GLU A N 1
ATOM 1649 C CA . GLU A 1 212 ? 19.493 15.665 -34.039 1.00 38.53 212 GLU A CA 1
ATOM 1650 C C . GLU A 1 212 ? 20.647 14.751 -33.655 1.00 38.53 212 GLU A C 1
ATOM 1652 O O . GLU A 1 212 ? 21.095 14.693 -32.507 1.00 38.53 212 GLU A O 1
ATOM 1657 N N . GLN A 1 213 ? 21.050 13.929 -34.622 1.00 39.69 213 GLN A N 1
ATOM 1658 C CA . GLN A 1 213 ? 22.369 13.347 -34.618 1.00 39.69 213 GLN A CA 1
ATOM 1659 C C . GLN A 1 213 ? 23.289 14.536 -34.392 1.00 39.69 213 GLN A C 1
ATOM 1661 O O . GLN A 1 213 ? 23.295 15.464 -35.192 1.00 39.69 213 GLN A O 1
ATOM 1666 N N . SER A 1 214 ? 23.955 14.550 -33.240 1.00 35.97 214 SER A N 1
ATOM 1667 C CA . SER A 1 214 ? 25.027 15.487 -32.966 1.00 35.97 214 SER A CA 1
ATOM 1668 C C . SER A 1 214 ? 25.970 15.404 -34.157 1.00 35.97 214 SER A C 1
ATOM 1670 O O . SER A 1 214 ? 26.717 14.430 -34.273 1.00 35.97 214 SER A O 1
ATOM 1672 N N . ASP A 1 215 ? 25.891 16.391 -35.048 1.00 35.34 215 ASP A N 1
ATOM 1673 C CA . ASP A 1 215 ? 26.878 16.643 -36.082 1.00 35.34 215 ASP A CA 1
ATOM 1674 C C . ASP A 1 215 ? 28.163 16.996 -35.331 1.00 35.34 215 ASP A C 1
ATOM 1676 O O . ASP A 1 215 ? 28.492 18.152 -35.078 1.00 35.34 215 ASP A O 1
ATOM 1680 N N . SER A 1 216 ? 28.901 15.965 -34.910 1.00 39.00 216 SER A N 1
ATOM 1681 C CA . SER A 1 216 ? 30.346 16.087 -34.880 1.00 39.00 216 SER A CA 1
ATOM 1682 C C . SER A 1 216 ? 30.722 16.516 -36.283 1.00 39.00 216 SER A C 1
ATOM 1684 O O . SER A 1 216 ? 30.541 15.737 -37.216 1.00 39.00 216 SER A O 1
ATOM 1686 N N . GLU A 1 217 ? 31.169 17.764 -36.402 1.00 40.28 217 GLU A N 1
ATOM 1687 C CA . GLU A 1 217 ? 31.718 18.372 -37.604 1.00 40.28 217 GLU A CA 1
ATOM 1688 C C . GLU A 1 217 ? 32.693 17.395 -38.273 1.00 40.28 217 GLU A C 1
ATOM 1690 O O . GLU A 1 217 ? 33.886 17.336 -37.972 1.00 40.28 217 GLU A O 1
ATOM 1695 N N . LEU A 1 218 ? 32.171 16.575 -39.181 1.00 37.97 218 LEU A N 1
ATOM 1696 C CA . LEU A 1 218 ? 32.970 15.834 -40.129 1.00 37.97 218 LEU A CA 1
ATOM 1697 C C . LEU A 1 218 ? 33.337 16.853 -41.192 1.00 37.97 218 LEU A C 1
ATOM 1699 O O . LEU A 1 218 ? 32.541 17.165 -42.075 1.00 37.97 218 LEU A O 1
ATOM 1703 N N . LEU A 1 219 ? 34.542 17.401 -41.055 1.00 38.22 219 LEU A N 1
ATOM 1704 C CA . LEU A 1 219 ? 35.215 18.158 -42.098 1.00 38.22 219 LEU A CA 1
ATOM 1705 C C . LEU A 1 219 ? 35.155 17.341 -43.394 1.00 38.22 219 LEU A C 1
ATOM 1707 O O . LEU A 1 219 ? 35.868 16.352 -43.565 1.00 38.22 219 LEU A O 1
ATOM 1711 N N . VAL A 1 220 ? 34.255 17.734 -44.293 1.00 38.62 220 VAL A N 1
ATOM 1712 C CA . VAL A 1 220 ? 34.209 17.216 -45.656 1.00 38.62 220 VAL A CA 1
ATOM 1713 C C . VAL A 1 220 ? 35.385 17.850 -46.387 1.00 38.62 220 VAL A C 1
ATOM 1715 O O . VAL A 1 220 ? 35.282 18.951 -46.925 1.00 38.62 220 VAL A O 1
ATOM 1718 N N . GLU A 1 221 ? 36.533 17.178 -46.383 1.00 36.81 221 GLU A N 1
ATOM 1719 C CA . GLU A 1 221 ? 37.586 17.474 -47.347 1.00 36.81 221 GLU A CA 1
ATOM 1720 C C . GLU A 1 221 ? 37.087 17.025 -48.727 1.00 36.81 221 GLU A C 1
ATOM 1722 O O . GLU A 1 221 ? 37.070 15.838 -49.060 1.00 36.81 221 GLU A O 1
ATOM 1727 N N . SER A 1 222 ? 36.620 17.992 -49.521 1.00 38.03 222 SER A N 1
ATOM 1728 C CA . SER A 1 222 ? 36.424 17.828 -50.960 1.00 38.03 222 SER A CA 1
ATOM 1729 C C . SER A 1 222 ? 37.760 17.452 -51.597 1.00 38.03 222 SER A C 1
ATOM 1731 O O . SER A 1 222 ? 38.597 18.318 -51.843 1.00 38.03 222 SER A O 1
ATOM 1733 N N . TYR A 1 223 ? 37.952 16.169 -51.887 1.00 35.03 223 TYR A N 1
ATOM 1734 C CA . TYR A 1 223 ? 38.999 15.721 -52.794 1.00 35.03 223 TYR A CA 1
ATOM 1735 C C . TYR A 1 223 ? 38.435 15.697 -54.211 1.00 35.03 223 TYR A C 1
ATOM 1737 O O . TYR A 1 223 ? 37.532 14.926 -54.529 1.00 35.03 223 TYR A O 1
ATOM 1745 N N . SER A 1 224 ? 38.963 16.600 -55.032 1.00 36.12 224 SER A N 1
ATOM 1746 C CA . SER A 1 224 ? 38.790 16.641 -56.478 1.00 36.12 224 SER A CA 1
ATOM 1747 C C . SER A 1 224 ? 39.203 15.311 -57.111 1.00 36.12 224 SER A C 1
ATOM 1749 O O . SER A 1 224 ? 40.270 14.777 -56.805 1.00 36.12 224 SER A O 1
ATOM 1751 N N . GLU A 1 225 ? 38.345 14.797 -57.992 1.00 35.72 225 GLU A N 1
ATOM 1752 C CA . GLU A 1 225 ? 38.644 13.695 -58.903 1.00 35.72 225 GLU A CA 1
ATOM 1753 C C . GLU A 1 225 ? 39.749 14.121 -59.878 1.00 35.72 225 GLU A C 1
ATOM 1755 O O . GLU A 1 225 ? 39.559 15.066 -60.639 1.00 35.72 225 GLU A O 1
ATOM 1760 N N . ASP A 1 226 ? 40.870 13.401 -59.873 1.00 35.41 226 ASP A N 1
ATOM 1761 C CA . ASP A 1 226 ? 41.729 13.261 -61.048 1.00 35.41 226 ASP A CA 1
ATOM 1762 C C . ASP A 1 226 ? 41.607 11.809 -61.535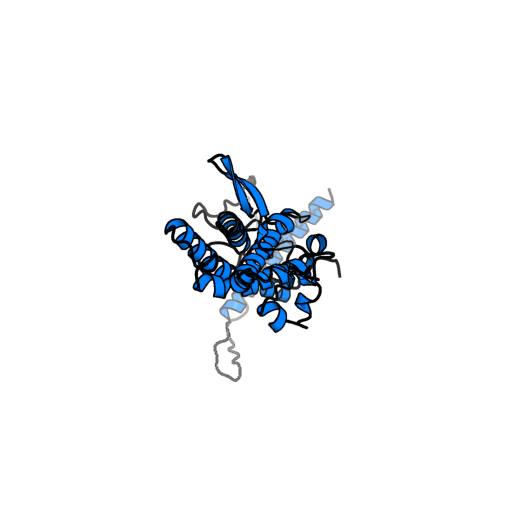 1.00 35.41 226 ASP A C 1
ATOM 1764 O O . ASP A 1 226 ? 41.774 10.853 -60.768 1.00 35.41 226 ASP A O 1
ATOM 1768 N N . GLU A 1 227 ? 41.240 11.669 -62.810 1.00 42.28 227 GLU A N 1
ATOM 1769 C CA . GLU A 1 227 ? 41.185 10.420 -63.570 1.00 42.28 227 GLU A CA 1
ATOM 1770 C C . GLU A 1 227 ? 42.541 9.698 -63.578 1.00 42.28 227 GLU A C 1
ATOM 1772 O O . GLU A 1 227 ? 43.571 10.314 -63.828 1.00 42.28 227 GLU A O 1
ATOM 1777 N N . ASP A 1 228 ? 42.529 8.372 -63.401 1.00 33.81 228 ASP A N 1
ATOM 1778 C CA . ASP A 1 228 ? 43.040 7.438 -64.418 1.00 33.81 228 ASP A CA 1
ATOM 1779 C C . ASP A 1 228 ? 42.746 5.969 -64.031 1.00 33.81 228 ASP A C 1
ATOM 1781 O O . ASP A 1 228 ? 42.744 5.599 -62.859 1.00 33.81 228 ASP A O 1
ATOM 1785 N N . GLY A 1 229 ? 42.409 5.145 -65.036 1.00 29.83 229 GLY A N 1
ATOM 1786 C CA . GLY A 1 229 ? 41.697 3.851 -64.940 1.00 29.83 229 GLY A CA 1
ATOM 1787 C C . GLY A 1 229 ? 42.465 2.630 -64.365 1.00 29.83 229 GLY A C 1
ATOM 1788 O O . GLY A 1 229 ? 43.347 2.795 -63.529 1.00 29.83 229 GLY A O 1
ATOM 1789 N N . PRO A 1 230 ? 42.190 1.363 -64.781 1.00 37.12 230 PRO A N 1
ATOM 1790 C CA . PRO A 1 230 ? 41.211 0.879 -65.753 1.00 37.12 230 PRO A CA 1
ATOM 1791 C C . PRO A 1 230 ? 40.218 -0.190 -65.226 1.00 37.12 230 PRO A C 1
ATOM 1793 O O . PRO A 1 230 ? 40.396 -0.866 -64.215 1.00 37.12 230 PRO A O 1
ATOM 1796 N N . VAL A 1 231 ? 39.166 -0.344 -66.029 1.00 43.84 231 VAL A N 1
ATOM 1797 C CA . VAL A 1 231 ? 38.154 -1.408 -66.117 1.00 43.84 231 VAL A CA 1
ATOM 1798 C C . VAL A 1 231 ? 38.610 -2.791 -65.621 1.00 43.84 231 VAL A C 1
ATOM 1800 O O . VAL A 1 231 ? 39.577 -3.365 -66.119 1.00 43.84 231 VAL A O 1
ATOM 1803 N N . SER A 1 232 ? 37.815 -3.407 -64.738 1.00 34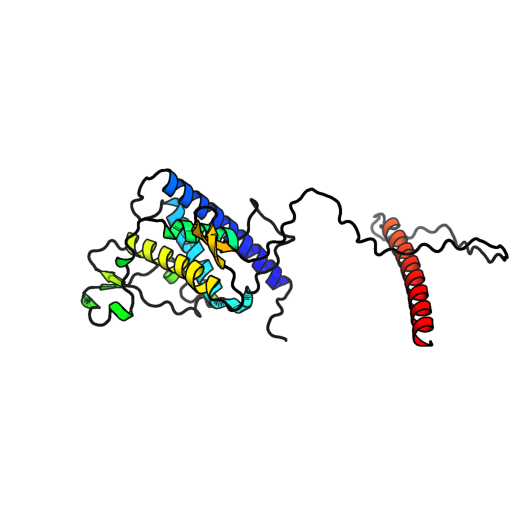.81 232 SER A N 1
ATOM 1804 C CA . SER A 1 232 ? 37.776 -4.869 -64.598 1.00 34.81 232 SER A CA 1
ATOM 1805 C C . SER A 1 232 ? 36.401 -5.390 -64.169 1.00 34.81 232 SER A C 1
ATOM 1807 O O . SER A 1 232 ? 36.025 -5.407 -63.002 1.00 34.81 232 SER A O 1
ATOM 1809 N N . THR A 1 233 ? 35.691 -5.860 -65.194 1.00 33.19 233 THR A N 1
ATOM 1810 C CA . THR A 1 233 ? 34.945 -7.126 -65.226 1.00 33.19 233 THR A CA 1
ATOM 1811 C C . THR A 1 233 ? 33.753 -7.269 -64.279 1.00 33.19 233 THR A C 1
ATOM 1813 O O . THR A 1 233 ? 33.787 -7.928 -63.242 1.00 33.19 233 THR A O 1
ATOM 1816 N N . MET A 1 234 ? 32.631 -6.743 -64.765 1.00 37.25 234 MET A N 1
ATOM 1817 C CA . MET A 1 234 ? 31.271 -7.122 -64.398 1.00 37.25 234 MET A CA 1
ATOM 1818 C C . MET A 1 234 ? 31.081 -8.644 -64.586 1.00 37.25 234 MET A C 1
ATOM 1820 O O . MET A 1 234 ? 30.796 -9.117 -65.685 1.00 37.25 234 MET A O 1
ATOM 1824 N N . LYS A 1 235 ? 31.247 -9.436 -63.519 1.00 36.09 235 LYS A N 1
ATOM 1825 C CA . LYS A 1 235 ? 30.795 -10.836 -63.493 1.00 36.09 235 LYS A CA 1
ATOM 1826 C C . LYS A 1 235 ? 29.281 -10.855 -63.280 1.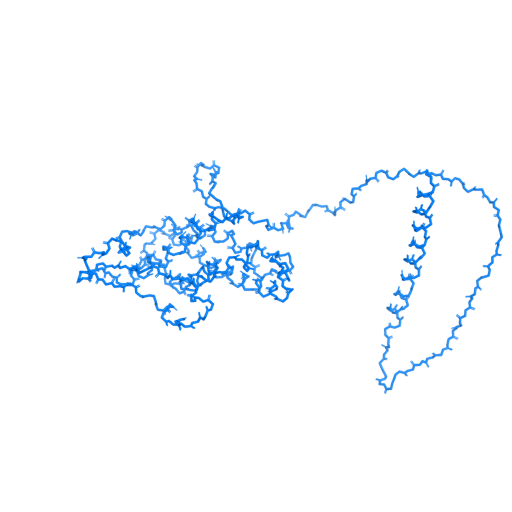00 36.09 235 LYS A C 1
ATOM 1828 O O . LYS A 1 235 ? 28.801 -10.917 -62.155 1.00 36.09 235 LYS A O 1
ATOM 1833 N N . ARG A 1 236 ? 28.534 -10.796 -64.385 1.00 45.69 236 ARG A N 1
ATOM 1834 C CA . ARG A 1 236 ? 27.160 -11.312 -64.438 1.00 45.69 236 ARG A CA 1
ATOM 1835 C C . ARG A 1 236 ? 27.207 -12.834 -64.350 1.00 45.69 236 ARG A C 1
ATOM 1837 O O . ARG A 1 236 ? 27.955 -13.452 -65.100 1.00 45.69 236 ARG A O 1
ATOM 1844 N N . LEU A 1 237 ? 26.376 -13.408 -63.491 1.00 37.84 237 LEU A N 1
ATOM 1845 C CA . LEU A 1 237 ? 26.032 -14.831 -63.424 1.00 37.84 237 LEU A CA 1
ATOM 1846 C C . LEU A 1 237 ? 24.565 -14.931 -62.937 1.00 37.84 237 LEU A C 1
ATOM 1848 O O . LEU A 1 237 ? 24.056 -13.963 -62.372 1.00 37.84 237 LEU A O 1
ATOM 1852 N N . PRO A 1 238 ? 23.846 -16.015 -63.264 1.00 39.06 238 PRO A N 1
ATOM 1853 C CA . PRO A 1 238 ? 22.845 -16.023 -64.329 1.00 39.06 238 PRO A CA 1
ATOM 1854 C C . PRO A 1 238 ? 21.395 -16.002 -63.821 1.00 39.06 238 PRO A C 1
ATOM 1856 O O . PRO A 1 238 ? 21.110 -16.340 -62.675 1.00 39.06 238 PRO A O 1
ATOM 1859 N N . SER A 1 239 ? 20.475 -15.636 -64.719 1.00 39.31 239 SER A N 1
ATOM 1860 C CA . SER A 1 239 ? 19.037 -15.869 -64.554 1.00 39.31 239 SER A CA 1
ATOM 1861 C C . SER A 1 239 ? 18.682 -17.352 -64.703 1.00 39.31 239 SER A C 1
ATOM 1863 O O . SER A 1 239 ? 19.226 -18.033 -65.570 1.00 39.31 239 SER A O 1
ATOM 1865 N N . SER A 1 240 ? 17.674 -17.751 -63.923 1.00 37.69 240 SER A N 1
ATOM 1866 C CA . SER A 1 240 ? 16.847 -18.965 -64.000 1.00 37.69 240 SER A CA 1
ATOM 1867 C C . SER A 1 240 ? 17.450 -20.268 -63.471 1.00 37.69 240 SER A C 1
ATOM 1869 O O . SER A 1 240 ? 18.251 -20.922 -64.128 1.00 37.69 240 SER A O 1
ATOM 1871 N N . ASN A 1 241 ? 16.952 -20.696 -62.310 1.00 34.66 241 ASN A N 1
ATOM 1872 C CA . ASN A 1 241 ? 16.064 -21.860 -62.244 1.00 34.66 241 ASN A CA 1
ATOM 1873 C C . ASN A 1 241 ? 15.229 -21.788 -60.960 1.00 34.66 241 ASN A C 1
ATOM 1875 O O . ASN A 1 241 ? 15.776 -21.651 -59.866 1.00 34.66 241 ASN A O 1
ATOM 1879 N N . ASP A 1 242 ? 13.908 -21.864 -61.123 1.00 41.47 242 ASP A N 1
ATOM 1880 C CA . ASP A 1 242 ? 12.948 -22.042 -60.040 1.00 41.47 242 ASP A CA 1
ATOM 1881 C C . ASP A 1 242 ? 13.248 -23.352 -59.307 1.00 41.47 242 ASP A C 1
ATOM 1883 O O . ASP A 1 242 ? 13.233 -24.431 -59.904 1.00 41.47 242 ASP A O 1
ATOM 1887 N N . VAL A 1 243 ? 13.515 -23.260 -58.006 1.00 39.81 243 VAL A N 1
ATOM 1888 C CA . VAL A 1 243 ? 13.487 -24.412 -57.105 1.00 39.81 243 VAL A CA 1
ATOM 1889 C C . VAL A 1 243 ? 12.295 -24.200 -56.183 1.00 39.81 243 VAL A C 1
ATOM 1891 O O . VAL A 1 243 ? 12.309 -23.315 -55.329 1.00 39.81 243 VAL A O 1
ATOM 1894 N N . PHE A 1 244 ? 11.242 -24.977 -56.423 1.00 42.84 244 PHE A N 1
ATOM 1895 C CA . PHE A 1 244 ? 10.058 -25.043 -55.575 1.00 42.84 244 PHE A CA 1
ATOM 1896 C C . PHE A 1 244 ? 10.346 -25.913 -54.346 1.00 42.84 244 PHE A C 1
ATOM 1898 O O . PHE A 1 244 ? 11.025 -26.934 -54.456 1.00 42.84 244 PHE A O 1
ATOM 1905 N N . ASP A 1 245 ? 9.806 -25.517 -53.195 1.00 41.56 245 ASP A N 1
ATOM 1906 C CA . ASP A 1 245 ? 9.593 -26.414 -52.056 1.00 41.56 245 ASP A CA 1
ATOM 1907 C C . ASP A 1 245 ? 8.308 -27.233 -52.287 1.00 41.56 245 ASP A C 1
ATOM 1909 O O . ASP A 1 245 ? 7.384 -26.765 -52.962 1.00 41.56 245 ASP A O 1
ATOM 1913 N N . ASP A 1 246 ? 8.238 -28.433 -51.708 1.00 52.00 246 ASP A N 1
ATOM 1914 C CA . ASP A 1 246 ? 7.209 -29.475 -51.912 1.00 52.00 246 ASP A CA 1
ATOM 1915 C C . ASP A 1 246 ? 5.785 -29.051 -51.485 1.00 52.00 246 ASP A C 1
ATOM 1917 O O . ASP A 1 246 ? 4.835 -29.821 -51.583 1.00 52.00 246 ASP A O 1
ATOM 1921 N N . ASN A 1 247 ? 5.600 -27.805 -51.033 1.00 52.53 247 ASN A N 1
ATOM 1922 C CA . ASN A 1 247 ? 4.326 -27.301 -50.523 1.00 52.53 247 ASN A CA 1
ATOM 1923 C C . ASN A 1 247 ? 3.824 -25.993 -51.172 1.00 52.53 247 ASN A C 1
ATOM 1925 O O . ASN A 1 247 ? 2.908 -25.359 -50.653 1.00 52.53 247 ASN A O 1
ATOM 1929 N N . GLY A 1 248 ? 4.390 -25.574 -52.312 1.00 48.25 248 GLY A N 1
ATOM 1930 C CA . GLY A 1 248 ? 3.754 -24.583 -53.199 1.00 48.25 248 GLY A CA 1
ATOM 1931 C C . GLY A 1 248 ? 3.567 -23.155 -52.651 1.00 48.25 248 GLY A C 1
ATOM 1932 O O . GLY A 1 248 ? 2.708 -22.432 -53.153 1.00 48.25 248 GLY A O 1
ATOM 1933 N N . ALA A 1 249 ? 4.353 -22.717 -51.660 1.00 49.16 249 ALA A N 1
ATOM 1934 C CA . ALA A 1 249 ? 4.334 -21.336 -51.162 1.00 49.16 249 ALA A CA 1
ATOM 1935 C C . ALA A 1 249 ? 5.494 -20.493 -51.749 1.00 49.16 249 ALA A C 1
ATOM 1937 O O . ALA A 1 249 ? 6.605 -21.011 -51.886 1.00 49.16 249 ALA A O 1
ATOM 1938 N N . PRO A 1 250 ? 5.301 -19.194 -52.069 1.00 44.50 250 PRO A N 1
ATOM 1939 C CA . PRO A 1 250 ? 6.386 -18.335 -52.538 1.00 44.50 250 PRO A CA 1
ATOM 1940 C C . PRO A 1 250 ? 7.365 -18.053 -51.390 1.00 44.50 250 PRO A C 1
ATOM 1942 O O . PRO A 1 250 ? 7.009 -17.406 -50.406 1.00 44.50 250 PRO A O 1
ATOM 1945 N N . LEU A 1 251 ? 8.607 -18.525 -51.512 1.00 52.91 251 LEU A N 1
ATOM 1946 C CA . LEU A 1 251 ? 9.680 -18.197 -50.572 1.00 52.91 251 LEU A CA 1
ATOM 1947 C C . LEU A 1 251 ? 10.008 -16.699 -50.655 1.00 52.91 251 LEU A C 1
ATOM 1949 O O . LEU A 1 251 ? 10.052 -16.128 -51.747 1.00 52.91 251 LEU A O 1
ATOM 1953 N N . ALA A 1 252 ? 10.270 -16.079 -49.501 1.00 60.56 252 ALA A N 1
ATOM 1954 C CA . ALA A 1 252 ? 10.670 -14.682 -49.304 1.00 60.56 252 ALA A CA 1
ATOM 1955 C C . ALA A 1 252 ? 12.047 -14.351 -49.933 1.00 60.56 252 ALA A C 1
ATOM 1957 O O . ALA A 1 252 ? 13.002 -13.947 -49.272 1.00 60.56 252 ALA A O 1
ATOM 1958 N N . LEU A 1 253 ? 12.165 -14.528 -51.250 1.00 56.88 253 LEU A N 1
ATOM 1959 C CA . LEU A 1 253 ? 13.379 -14.336 -52.045 1.00 56.88 253 LEU A CA 1
ATOM 1960 C C . LEU A 1 253 ? 13.848 -12.873 -52.054 1.00 56.88 253 LEU A C 1
ATOM 1962 O O . LEU A 1 253 ? 15.045 -12.609 -52.177 1.00 56.88 253 LEU A O 1
ATOM 1966 N N . GLY A 1 254 ? 12.922 -11.922 -51.888 1.00 65.62 254 GLY A N 1
ATOM 1967 C CA . GLY A 1 254 ? 13.234 -10.494 -51.801 1.00 65.62 254 GLY A CA 1
ATOM 1968 C C . GLY A 1 254 ? 13.993 -10.122 -50.525 1.00 65.62 254 GLY A C 1
ATOM 1969 O O . GLY A 1 254 ? 14.987 -9.400 -50.588 1.00 65.62 254 GLY A O 1
ATOM 1970 N N . GLU A 1 255 ? 13.580 -10.669 -49.379 1.00 63.22 255 GLU A N 1
ATOM 1971 C CA . GLU A 1 255 ? 14.231 -10.409 -48.089 1.00 63.22 255 GLU A CA 1
ATOM 1972 C C . GLU A 1 255 ? 15.612 -11.059 -48.024 1.00 63.22 255 GLU A C 1
ATOM 1974 O O . GLU A 1 255 ? 16.575 -10.414 -47.616 1.00 63.22 255 GLU A O 1
ATOM 1979 N N . ILE A 1 256 ? 15.751 -12.291 -48.527 1.00 68.62 256 ILE A N 1
ATOM 1980 C CA . ILE A 1 256 ? 17.052 -12.969 -48.603 1.00 68.62 256 ILE A CA 1
ATOM 1981 C C . ILE A 1 256 ? 18.027 -12.170 -49.479 1.00 68.62 256 ILE A C 1
ATOM 1983 O O . ILE A 1 256 ? 19.178 -11.972 -49.090 1.00 68.62 256 ILE A O 1
ATOM 1987 N N . ARG A 1 257 ? 17.580 -11.648 -50.630 1.00 71.44 257 ARG A N 1
ATOM 1988 C CA . ARG A 1 257 ? 18.434 -10.826 -51.502 1.00 71.44 257 ARG A CA 1
ATOM 1989 C C . ARG A 1 257 ? 18.846 -9.512 -50.828 1.00 71.44 257 ARG A C 1
ATOM 1991 O O . ARG A 1 257 ? 20.024 -9.167 -50.872 1.00 71.44 257 ARG A O 1
ATOM 1998 N N . SER A 1 258 ? 17.919 -8.828 -50.158 1.00 74.12 258 SER A N 1
ATOM 1999 C CA . SER A 1 258 ? 18.221 -7.588 -49.428 1.00 74.12 258 SER A CA 1
ATOM 2000 C C . SER A 1 258 ? 19.205 -7.822 -48.274 1.00 74.12 258 SER A C 1
ATOM 2002 O O . SER A 1 258 ? 20.130 -7.033 -48.071 1.00 74.12 258 SER A O 1
ATOM 2004 N N . LEU A 1 259 ? 19.070 -8.942 -47.558 1.00 72.50 259 LEU A N 1
ATOM 2005 C CA . LEU A 1 259 ? 19.997 -9.326 -46.493 1.00 72.50 259 LEU A CA 1
ATOM 2006 C C . LEU A 1 259 ? 21.396 -9.660 -47.031 1.00 72.50 259 LEU A C 1
ATOM 2008 O O . LEU A 1 259 ? 22.387 -9.309 -46.390 1.00 72.50 259 LEU A O 1
ATOM 2012 N N . ILE A 1 260 ? 21.498 -10.284 -48.209 1.00 80.88 260 ILE A N 1
ATOM 2013 C CA . ILE A 1 260 ? 22.786 -10.566 -48.863 1.00 80.88 260 ILE A CA 1
ATOM 2014 C C . ILE A 1 260 ? 23.472 -9.264 -49.300 1.00 80.88 260 ILE A C 1
ATOM 2016 O O . ILE A 1 260 ? 24.642 -9.065 -48.976 1.00 80.88 260 ILE A O 1
ATOM 2020 N N . GLU A 1 261 ? 22.752 -8.348 -49.952 1.00 83.12 261 GLU A N 1
ATOM 2021 C CA . GLU A 1 261 ? 23.304 -7.048 -50.371 1.00 83.12 261 GLU A CA 1
ATOM 2022 C C . GLU A 1 261 ? 23.764 -6.216 -49.165 1.00 83.12 261 GLU A C 1
ATOM 2024 O O . GLU A 1 261 ? 24.875 -5.677 -49.153 1.00 83.12 261 GLU A O 1
ATOM 2029 N N . ARG A 1 262 ? 22.957 -6.184 -48.095 1.00 83.69 262 ARG A N 1
ATOM 2030 C CA . ARG A 1 262 ? 23.305 -5.470 -46.861 1.00 83.69 262 ARG A CA 1
ATOM 2031 C C . ARG A 1 262 ? 24.517 -6.088 -46.162 1.00 83.69 262 ARG A C 1
ATOM 2033 O O . ARG A 1 262 ? 25.354 -5.356 -45.632 1.00 83.69 262 ARG A O 1
ATOM 2040 N N . LYS A 1 263 ? 24.651 -7.418 -46.183 1.00 87.31 263 LYS A N 1
ATOM 2041 C CA . LYS A 1 263 ? 25.830 -8.117 -45.653 1.00 87.31 263 LYS A CA 1
ATOM 2042 C C . LYS A 1 263 ? 27.095 -7.753 -46.437 1.00 87.31 263 LYS A C 1
ATOM 2044 O O . LYS A 1 263 ? 28.116 -7.450 -45.822 1.00 87.31 263 LYS A O 1
ATOM 2049 N N . GLU A 1 264 ? 27.036 -7.734 -47.768 1.00 86.25 264 GLU A N 1
ATOM 2050 C CA . GLU A 1 264 ? 28.189 -7.378 -48.606 1.00 86.25 264 GLU A CA 1
ATOM 2051 C C . GLU A 1 264 ? 28.640 -5.924 -48.407 1.00 86.25 264 GLU A C 1
ATOM 2053 O O . GLU A 1 264 ? 29.844 -5.639 -48.377 1.00 86.25 264 GLU A O 1
ATOM 2058 N N . GLU A 1 265 ? 27.695 -4.998 -48.226 1.00 86.38 265 GLU A N 1
ATOM 2059 C CA . GLU A 1 265 ? 28.004 -3.596 -47.945 1.00 86.38 265 GLU A CA 1
ATOM 2060 C C . GLU A 1 265 ? 28.695 -3.429 -46.582 1.00 86.38 265 GLU A C 1
ATOM 2062 O O . GLU A 1 265 ? 29.714 -2.733 -46.474 1.00 86.38 265 GLU A O 1
ATOM 2067 N N . LEU A 1 266 ? 28.183 -4.106 -45.550 1.00 82.56 266 LEU A N 1
ATOM 2068 C CA . LEU A 1 266 ? 28.749 -4.072 -44.201 1.00 82.56 266 LEU A CA 1
ATOM 2069 C C . LEU A 1 266 ? 30.148 -4.690 -44.156 1.00 82.56 266 LEU A C 1
ATOM 2071 O O . LEU A 1 266 ? 31.058 -4.086 -43.590 1.00 82.56 266 LEU A O 1
ATOM 2075 N N . GLU A 1 267 ? 30.373 -5.818 -44.834 1.00 83.69 267 GLU A N 1
ATOM 2076 C CA . GLU A 1 267 ? 31.710 -6.408 -44.942 1.00 83.69 267 GLU A CA 1
ATOM 2077 C C . GLU A 1 267 ? 32.694 -5.481 -45.670 1.00 83.69 267 GLU A C 1
ATOM 2079 O O . GLU A 1 267 ? 33.867 -5.382 -45.292 1.00 83.69 267 GLU A O 1
ATOM 2084 N N . ARG A 1 268 ? 32.238 -4.755 -46.700 1.00 86.38 268 ARG A N 1
ATOM 2085 C CA . ARG A 1 268 ? 33.067 -3.749 -47.379 1.00 86.38 268 ARG A CA 1
ATOM 2086 C C . ARG A 1 268 ? 33.434 -2.594 -46.451 1.00 86.38 268 ARG A C 1
ATOM 2088 O O . ARG A 1 268 ? 34.590 -2.161 -46.478 1.00 86.38 268 ARG A O 1
ATOM 2095 N N . LYS A 1 269 ? 32.486 -2.100 -45.649 1.00 83.50 269 LYS A N 1
ATOM 2096 C CA . LYS A 1 269 ? 32.725 -1.029 -44.666 1.00 83.50 269 LYS A CA 1
ATOM 2097 C C . LYS A 1 269 ? 33.674 -1.493 -43.562 1.00 83.50 269 LYS A C 1
ATOM 2099 O O . LYS A 1 269 ? 34.641 -0.790 -43.278 1.00 83.50 269 LYS A O 1
ATOM 2104 N N . GLN A 1 270 ? 33.494 -2.707 -43.049 1.00 83.06 270 GLN A N 1
ATOM 2105 C CA . GLN A 1 270 ? 34.356 -3.269 -42.012 1.00 83.06 270 GLN A CA 1
ATOM 2106 C C . GLN A 1 270 ? 35.797 -3.464 -42.499 1.00 83.06 270 GLN A C 1
ATOM 2108 O O . GLN A 1 270 ? 36.725 -2.967 -41.871 1.00 83.06 270 GLN A O 1
ATOM 2113 N N . ARG A 1 271 ? 36.010 -4.021 -43.702 1.00 82.62 271 ARG A N 1
ATOM 2114 C CA . ARG A 1 271 ? 37.365 -4.131 -44.285 1.00 82.62 271 ARG A CA 1
ATOM 2115 C C . ARG A 1 271 ? 38.024 -2.771 -44.532 1.00 82.62 271 ARG A C 1
ATOM 2117 O O . ARG A 1 271 ? 39.249 -2.685 -44.611 1.00 82.62 271 ARG A O 1
ATOM 2124 N N . LYS A 1 272 ? 37.249 -1.705 -44.755 1.00 78.38 272 LYS A N 1
ATOM 2125 C CA . LYS A 1 272 ? 37.790 -0.342 -44.893 1.00 78.38 272 LYS A CA 1
ATOM 2126 C C . LYS A 1 272 ? 38.177 0.235 -43.528 1.00 78.38 272 LYS A C 1
ATOM 2128 O O . LYS A 1 272 ? 39.281 0.761 -43.419 1.00 78.38 272 LYS A O 1
ATOM 2133 N N . GLN A 1 273 ? 37.340 0.064 -42.503 1.00 78.12 273 GLN A N 1
ATOM 2134 C CA . GLN A 1 273 ? 37.659 0.477 -41.133 1.00 78.12 273 GLN A CA 1
ATOM 2135 C C . GLN A 1 273 ? 38.855 -0.285 -40.558 1.00 78.12 273 GLN A C 1
ATOM 2137 O O . GLN A 1 273 ? 39.751 0.347 -40.010 1.00 78.12 273 GLN A O 1
ATOM 2142 N N . ASP A 1 274 ? 38.946 -1.600 -40.761 1.00 78.06 274 ASP A N 1
ATOM 2143 C CA . ASP A 1 274 ? 40.071 -2.399 -40.262 1.00 78.06 274 ASP A CA 1
ATOM 2144 C C . ASP A 1 274 ? 41.396 -1.996 -40.920 1.00 78.06 274 ASP A C 1
ATOM 2146 O O . ASP A 1 274 ? 42.417 -1.872 -40.245 1.00 78.06 274 ASP A O 1
ATOM 2150 N N . ARG A 1 275 ? 41.385 -1.695 -42.227 1.00 77.88 275 ARG A N 1
ATOM 2151 C CA . ARG A 1 275 ? 42.569 -1.165 -42.925 1.00 77.88 275 ARG A CA 1
ATOM 2152 C C . ARG A 1 275 ? 42.959 0.227 -42.442 1.00 77.88 275 ARG A C 1
ATOM 2154 O O . ARG A 1 275 ? 44.146 0.531 -42.380 1.00 77.88 275 ARG A O 1
ATOM 2161 N N . HIS A 1 276 ? 41.984 1.067 -42.108 1.00 71.06 276 HIS A N 1
ATOM 2162 C CA . HIS A 1 276 ? 42.253 2.382 -41.537 1.00 71.06 276 HIS A CA 1
ATOM 2163 C C . HIS A 1 276 ? 42.834 2.256 -40.121 1.00 71.06 276 HIS A C 1
ATOM 2165 O O . HIS A 1 276 ? 43.869 2.846 -39.829 1.00 71.06 276 HIS A O 1
ATOM 2171 N N . ARG A 1 277 ? 42.263 1.384 -39.284 1.00 74.00 277 ARG A N 1
ATOM 2172 C CA . ARG A 1 277 ? 42.735 1.112 -37.921 1.00 74.00 277 ARG A CA 1
ATOM 2173 C C . ARG A 1 277 ? 44.151 0.531 -37.895 1.00 74.00 277 ARG A C 1
ATOM 2175 O O . ARG A 1 277 ? 44.957 0.949 -37.072 1.00 74.00 277 ARG A O 1
ATOM 2182 N N . GLN A 1 278 ? 44.483 -0.357 -38.835 1.00 70.38 278 GLN A N 1
ATOM 2183 C CA . GLN A 1 278 ? 45.845 -0.879 -38.998 1.00 70.38 278 GLN A CA 1
ATOM 2184 C C . GLN A 1 278 ? 46.844 0.189 -39.458 1.00 70.38 278 GLN A C 1
ATOM 2186 O O . GLN A 1 278 ? 47.994 0.149 -39.044 1.00 70.38 278 GLN A O 1
ATOM 2191 N N . ARG A 1 279 ? 46.431 1.162 -40.282 1.00 66.19 279 ARG A N 1
ATOM 2192 C CA . ARG A 1 279 ? 47.310 2.276 -40.682 1.00 66.19 279 ARG A CA 1
ATOM 2193 C C . ARG A 1 279 ? 47.577 3.250 -39.534 1.00 66.19 279 ARG A C 1
ATOM 2195 O O . ARG A 1 279 ? 48.685 3.756 -39.441 1.00 66.19 279 ARG A O 1
ATOM 2202 N N . VAL A 1 280 ? 46.599 3.459 -38.652 1.00 62.47 280 VAL A N 1
ATOM 2203 C CA . VAL A 1 280 ? 46.731 4.329 -37.471 1.00 62.47 280 VAL A CA 1
ATOM 2204 C C . VAL A 1 280 ? 47.549 3.672 -36.346 1.00 62.47 280 VAL A C 1
ATOM 2206 O O . VAL A 1 280 ? 48.195 4.378 -35.590 1.00 62.47 280 VAL A O 1
ATOM 2209 N N . GLN A 1 281 ? 47.583 2.337 -36.244 1.00 53.44 281 GLN A N 1
ATOM 2210 C CA . GLN A 1 281 ? 48.394 1.616 -35.241 1.00 53.44 281 GLN A CA 1
ATOM 2211 C C . GLN A 1 281 ? 49.874 1.418 -35.614 1.00 53.44 281 GLN A C 1
ATOM 2213 O O . GLN A 1 281 ? 50.634 0.899 -34.799 1.00 53.44 281 GLN A O 1
ATOM 2218 N N . VAL A 1 282 ? 50.279 1.778 -36.835 1.00 53.66 282 VAL A N 1
ATOM 2219 C CA . VAL A 1 282 ? 51.662 1.626 -37.336 1.00 53.66 282 VAL A CA 1
ATOM 2220 C C . VAL A 1 282 ? 52.348 2.996 -37.531 1.00 53.66 282 VAL A C 1
ATOM 2222 O O . VAL A 1 282 ? 53.473 3.060 -38.017 1.00 53.66 282 VAL A O 1
ATOM 2225 N N . SER A 1 283 ? 51.693 4.095 -37.130 1.00 44.38 283 SER A N 1
ATOM 2226 C CA . SER A 1 283 ? 52.307 5.421 -36.915 1.00 44.38 283 SER A CA 1
ATOM 2227 C C . SER A 1 283 ? 52.452 5.691 -35.425 1.00 44.38 283 SER A C 1
ATOM 2229 O O . SER A 1 283 ? 53.443 6.357 -35.062 1.00 44.38 283 SER A O 1
#

pLDDT: mean 78.94, std 21.42, range [28.8, 98.62]

Organism: Vespula vulgaris (NCBI:txid7454)